Protein AF-A0A2N3D806-F1 (afdb_monomer_lite)

Foldseek 3Di:
DDDLLLLLLLLLLLLQLLLLLCVLPVDSLLSLLLLLQCLQQDCLDPPNPRGQADALVRSCVVLVHDSVSSVVSVVVCVVVVQWDQDPRHIHGDPVNCVPDSNVSSLLSLLLSLLLSLVLCVVVVHDADAADQVADADSSNSSSLSSVLNSLQCVLLCVVDVDPLLSSLLSVQASLVSCQVCVVSVVGHLPAAALVLSCVSNVHDSVSSVVSVVVCVVSQQWDQDPRHIHGGDDDPSNVRSSVSSSVSSNVSSNVSSHSRQPSVCSQVVRPPGNDDGRHSD

Sequence (280 aa):
MDGPAFDLLLLDYSVSALAAAVSAFGNLSRAICFVATARASGPFGPEPLRERPISINALAASLDRPFETIRRHVNALTAAGLVERSESGLSVPLRAITLPGAAQLSDQCHDLMIRLVDDLAASGHDLPDVRQDVAYDPRAGIGLAFDLLLAALECHAPRDSSWTRLSLLLAIEWADACNRLPELRGGPVGTFRASKVAHVLHLPYPTVTRNVDRLIQRGLVQRASDGLQPGMASTQWTEAQRSLANRGRQLIGRLAQAGCPLDSPATAYIRHRPAPLTSA

Structure (mmCIF, N/CA/C/O backbone):
data_AF-A0A2N3D806-F1
#
_entry.id   AF-A0A2N3D806-F1
#
loop_
_atom_site.group_PDB
_atom_site.id
_atom_site.type_symbol
_atom_site.label_atom_id
_atom_site.label_alt_id
_atom_site.label_comp_id
_atom_site.label_asym_id
_atom_site.label_entity_id
_atom_site.label_seq_id
_atom_site.pdbx_PDB_ins_code
_atom_site.Cartn_x
_atom_site.Cartn_y
_atom_site.Cartn_z
_atom_site.occupancy
_atom_site.B_iso_or_equiv
_atom_site.auth_seq_id
_atom_site.auth_comp_id
_atom_site.auth_asym_id
_atom_site.auth_atom_id
_atom_site.pdbx_PDB_model_num
ATOM 1 N N . MET A 1 1 ? 19.226 0.061 7.468 1.00 87.19 1 MET A N 1
ATOM 2 C CA . MET A 1 1 ? 18.121 -0.286 6.543 1.00 87.19 1 MET A CA 1
ATOM 3 C C . MET A 1 1 ? 18.068 0.724 5.397 1.00 87.19 1 MET A C 1
ATOM 5 O O . MET A 1 1 ? 17.294 1.667 5.477 1.00 87.19 1 MET A O 1
ATOM 9 N N . ASP A 1 2 ? 18.903 0.574 4.369 1.00 87.75 2 ASP A N 1
ATOM 10 C CA . ASP A 1 2 ? 18.879 1.405 3.153 1.00 87.75 2 ASP A CA 1
ATOM 11 C C . ASP A 1 2 ? 19.428 0.582 1.975 1.00 87.75 2 ASP A C 1
ATOM 13 O O . ASP A 1 2 ? 20.073 -0.446 2.182 1.00 87.75 2 ASP A O 1
ATOM 17 N N . GLY A 1 3 ? 19.206 1.052 0.747 1.00 91.25 3 GLY A N 1
ATOM 18 C CA . GLY A 1 3 ? 19.780 0.466 -0.461 1.00 91.25 3 GLY A CA 1
ATOM 19 C C . GLY A 1 3 ? 18.784 -0.335 -1.307 1.00 91.25 3 GLY A C 1
ATOM 20 O O . GLY A 1 3 ? 17.620 -0.496 -0.937 1.00 91.25 3 GLY A O 1
ATOM 21 N N . PRO A 1 4 ? 19.243 -0.862 -2.455 1.00 92.12 4 PRO A N 1
ATOM 22 C CA . PRO A 1 4 ? 18.370 -1.421 -3.488 1.00 92.12 4 PRO A CA 1
ATOM 23 C C . PRO A 1 4 ? 17.564 -2.641 -3.019 1.00 92.12 4 PRO A C 1
ATOM 25 O O . PRO A 1 4 ? 16.444 -2.848 -3.481 1.00 92.12 4 PRO A O 1
ATOM 28 N N . ALA A 1 5 ? 18.100 -3.424 -2.077 1.00 93.19 5 ALA A N 1
ATOM 29 C CA . ALA A 1 5 ? 17.382 -4.542 -1.472 1.00 93.19 5 ALA A CA 1
ATOM 30 C C . ALA A 1 5 ? 16.194 -4.070 -0.619 1.00 93.19 5 ALA A C 1
ATOM 32 O O . ALA A 1 5 ? 15.088 -4.587 -0.759 1.00 93.19 5 ALA A O 1
ATOM 33 N N . PHE A 1 6 ? 16.399 -3.048 0.218 1.00 95.62 6 PHE A N 1
ATOM 34 C CA . PHE A 1 6 ? 15.331 -2.449 1.017 1.00 95.62 6 PHE A CA 1
ATOM 35 C C . PHE A 1 6 ? 14.254 -1.818 0.127 1.00 95.62 6 PHE A C 1
ATOM 37 O O . PHE A 1 6 ? 13.065 -2.062 0.335 1.00 95.62 6 PHE A O 1
ATOM 44 N N . ASP A 1 7 ? 14.663 -1.083 -0.910 1.00 95.75 7 ASP A N 1
ATOM 45 C CA . ASP A 1 7 ? 13.739 -0.463 -1.864 1.00 95.75 7 ASP A CA 1
ATOM 46 C C . ASP A 1 7 ? 12.883 -1.510 -2.596 1.00 95.75 7 ASP A C 1
ATOM 48 O O . ASP A 1 7 ? 11.674 -1.326 -2.754 1.00 95.75 7 ASP A O 1
ATOM 52 N N . LEU A 1 8 ? 13.482 -2.637 -3.002 1.00 95.44 8 LEU A N 1
ATOM 53 C CA . LEU A 1 8 ? 12.756 -3.745 -3.624 1.00 95.44 8 LEU A CA 1
ATOM 54 C C . LEU A 1 8 ? 11.719 -4.354 -2.672 1.00 95.44 8 LEU A C 1
ATOM 56 O O . LEU A 1 8 ? 10.590 -4.608 -3.090 1.00 95.44 8 LEU A O 1
ATOM 60 N N . LEU A 1 9 ? 12.070 -4.575 -1.403 1.00 95.62 9 LEU A N 1
ATOM 61 C CA . LEU A 1 9 ? 11.141 -5.136 -0.419 1.00 95.62 9 LEU A CA 1
ATOM 62 C C . LEU A 1 9 ? 9.983 -4.172 -0.106 1.00 95.62 9 LEU A C 1
ATOM 64 O O . LEU A 1 9 ? 8.836 -4.607 0.015 1.00 95.62 9 LEU A O 1
ATOM 68 N N . LEU A 1 10 ? 10.238 -2.859 -0.066 1.00 97.50 10 LEU A N 1
ATOM 69 C CA . LEU A 1 10 ? 9.180 -1.849 0.052 1.00 97.50 10 LEU A CA 1
ATOM 70 C C . LEU A 1 10 ? 8.261 -1.818 -1.175 1.00 97.50 10 LEU A C 1
ATOM 72 O O . LEU A 1 10 ? 7.044 -1.659 -1.027 1.00 97.50 10 LEU A O 1
ATOM 76 N N . LEU A 1 11 ? 8.812 -1.981 -2.381 1.00 96.44 11 LEU A N 1
ATOM 77 C CA . LEU A 1 11 ? 8.018 -2.112 -3.604 1.00 96.44 11 LEU A CA 1
ATOM 78 C C . LEU A 1 11 ? 7.177 -3.395 -3.591 1.00 96.44 11 LEU A C 1
ATOM 80 O O . LEU A 1 11 ? 5.991 -3.332 -3.913 1.00 96.44 11 LEU A O 1
ATOM 84 N N . ASP A 1 12 ? 7.743 -4.529 -3.168 1.00 96.56 12 ASP A N 1
ATOM 85 C CA . ASP A 1 12 ? 7.018 -5.802 -3.053 1.00 96.56 12 ASP A CA 1
ATOM 86 C C . ASP A 1 12 ? 5.846 -5.687 -2.076 1.00 96.56 12 ASP A C 1
ATOM 88 O O . ASP A 1 12 ? 4.720 -6.053 -2.425 1.00 96.56 12 ASP A O 1
ATOM 92 N N . TYR A 1 13 ? 6.073 -5.086 -0.901 1.00 97.94 13 TYR A N 1
ATOM 93 C CA . TYR A 1 13 ? 5.010 -4.756 0.045 1.00 97.94 13 TYR A CA 1
ATOM 94 C C . TYR A 1 13 ? 3.932 -3.885 -0.611 1.00 97.94 13 TYR A C 1
ATOM 96 O O . TYR A 1 13 ? 2.748 -4.221 -0.578 1.00 97.94 13 TYR A O 1
ATOM 104 N N . SER A 1 14 ? 4.338 -2.777 -1.236 1.00 98.38 14 SER A N 1
ATOM 105 C CA . SER A 1 14 ? 3.416 -1.780 -1.790 1.00 98.38 14 SER A CA 1
ATOM 106 C C . SER A 1 14 ? 2.516 -2.383 -2.867 1.00 98.38 14 SER A C 1
ATOM 108 O O . SER A 1 14 ? 1.299 -2.206 -2.830 1.00 98.38 14 SER A O 1
ATOM 110 N N . VAL A 1 15 ? 3.093 -3.136 -3.807 1.00 98.19 15 VAL A N 1
ATOM 111 C CA . VAL A 1 15 ? 2.343 -3.783 -4.892 1.00 98.19 15 VAL A CA 1
ATOM 112 C C . VAL A 1 15 ? 1.421 -4.869 -4.340 1.00 98.19 15 VAL A C 1
ATOM 114 O O . VAL A 1 15 ? 0.256 -4.925 -4.733 1.00 98.19 15 VAL A O 1
ATOM 117 N N . SER A 1 16 ? 1.892 -5.671 -3.381 1.00 98.00 16 SER A N 1
ATOM 118 C CA . SER A 1 16 ? 1.088 -6.729 -2.753 1.00 98.00 16 SER A CA 1
ATOM 119 C C . SER A 1 16 ? -0.106 -6.159 -1.995 1.00 98.00 16 SER A C 1
ATOM 121 O O . SER A 1 16 ? -1.226 -6.649 -2.128 1.00 98.00 16 SER A O 1
ATOM 123 N N . ALA A 1 17 ? 0.113 -5.094 -1.225 1.00 98.38 17 ALA A N 1
ATOM 124 C CA . ALA A 1 17 ? -0.926 -4.457 -0.432 1.00 98.38 17 ALA A CA 1
ATOM 125 C C . ALA A 1 17 ? -1.955 -3.743 -1.332 1.00 98.38 17 ALA A C 1
ATOM 127 O O . ALA A 1 17 ? -3.157 -3.791 -1.067 1.00 98.38 17 ALA A O 1
ATOM 128 N N . LEU A 1 18 ? -1.519 -3.142 -2.448 1.00 98.38 18 LEU A N 1
ATOM 129 C CA . LEU A 1 18 ? -2.420 -2.574 -3.458 1.00 98.38 18 LEU A CA 1
ATOM 130 C C . LEU A 1 18 ? -3.246 -3.657 -4.172 1.00 98.38 18 LEU A C 1
ATOM 132 O O . LEU A 1 18 ? -4.441 -3.455 -4.398 1.00 98.38 18 LEU A O 1
ATOM 136 N N . ALA A 1 19 ? -2.648 -4.807 -4.491 1.00 97.50 19 ALA A N 1
ATOM 137 C CA . ALA A 1 19 ? -3.362 -5.954 -5.050 1.00 97.50 19 ALA A CA 1
ATOM 138 C C . ALA A 1 19 ? -4.404 -6.507 -4.062 1.00 97.50 19 ALA A C 1
ATOM 140 O O . ALA A 1 19 ? -5.562 -6.708 -4.436 1.00 97.50 19 ALA A O 1
ATOM 141 N N . ALA A 1 20 ? -4.035 -6.654 -2.784 1.00 97.38 20 ALA A N 1
ATOM 142 C CA . ALA A 1 20 ? -4.947 -7.042 -1.709 1.00 97.38 20 ALA A CA 1
ATOM 143 C C . ALA A 1 20 ? -6.122 -6.056 -1.580 1.00 97.38 20 ALA A C 1
ATOM 145 O O . ALA A 1 20 ? -7.281 -6.466 -1.498 1.00 97.38 20 ALA A O 1
ATOM 146 N N . ALA A 1 21 ? -5.847 -4.750 -1.650 1.00 97.81 21 ALA A N 1
ATOM 147 C CA . ALA A 1 21 ? -6.860 -3.698 -1.611 1.00 97.81 21 ALA A CA 1
ATOM 148 C C . ALA A 1 21 ? -7.858 -3.797 -2.779 1.00 97.81 21 ALA A C 1
ATOM 150 O O . ALA A 1 21 ? -9.071 -3.675 -2.576 1.00 97.81 21 ALA A O 1
ATOM 151 N N . VAL A 1 22 ? -7.375 -4.054 -4.001 1.00 96.94 22 VAL A N 1
ATOM 152 C CA . VAL A 1 22 ? -8.241 -4.276 -5.169 1.00 96.94 22 VAL A CA 1
ATOM 153 C C . VAL A 1 22 ? -9.055 -5.556 -5.009 1.00 96.94 22 VAL A C 1
ATOM 155 O O . VAL A 1 22 ? -10.266 -5.512 -5.220 1.00 96.94 22 VAL A O 1
ATOM 158 N N . SER A 1 23 ? -8.436 -6.662 -4.593 1.00 95.69 23 SER A N 1
ATOM 159 C CA . SER A 1 23 ? -9.127 -7.941 -4.401 1.00 95.69 23 SER A CA 1
ATOM 160 C C . SER A 1 23 ? -10.242 -7.845 -3.357 1.00 95.69 23 SER A C 1
ATOM 162 O O . SER A 1 23 ? -11.326 -8.380 -3.568 1.00 95.69 23 SER A O 1
ATOM 164 N N . ALA A 1 24 ? -10.000 -7.145 -2.248 1.00 95.88 24 ALA A N 1
ATOM 165 C CA . ALA A 1 24 ? -10.948 -7.046 -1.142 1.00 95.88 24 ALA A CA 1
ATOM 166 C C . ALA A 1 24 ? -12.147 -6.121 -1.432 1.00 95.88 24 ALA A C 1
ATOM 168 O O . ALA A 1 24 ? -13.251 -6.368 -0.949 1.00 95.88 24 ALA A O 1
ATOM 169 N N . PHE A 1 25 ? -11.958 -5.051 -2.214 1.00 95.38 25 PHE A N 1
ATOM 170 C CA . PHE A 1 25 ? -12.991 -4.020 -2.425 1.00 95.38 25 PHE A CA 1
ATOM 171 C C . PHE A 1 25 ? -13.514 -3.935 -3.865 1.00 95.38 25 PHE A C 1
ATOM 173 O O . PHE A 1 25 ? -14.444 -3.162 -4.138 1.00 95.38 25 PHE A O 1
ATOM 180 N N . GLY A 1 26 ? -12.883 -4.653 -4.799 1.00 92.56 26 GLY A N 1
ATOM 181 C CA . GLY A 1 26 ? -13.104 -4.583 -6.249 1.00 92.56 26 GLY A CA 1
ATOM 182 C C . GLY A 1 26 ? -12.720 -3.240 -6.884 1.00 92.56 26 GLY A C 1
ATOM 183 O O . GLY A 1 26 ? -12.839 -3.052 -8.094 1.00 92.56 26 GLY A O 1
ATOM 184 N N . ASN A 1 27 ? -12.309 -2.259 -6.078 1.00 92.19 27 ASN A N 1
ATOM 185 C CA . ASN A 1 27 ? -12.050 -0.895 -6.506 1.00 92.19 27 ASN A CA 1
ATOM 186 C C . ASN A 1 27 ? -11.013 -0.243 -5.589 1.00 92.19 27 ASN A C 1
ATOM 188 O O . ASN A 1 27 ? -11.271 -0.044 -4.401 1.00 92.19 27 ASN A O 1
ATOM 192 N N . LEU A 1 28 ? -9.876 0.152 -6.168 1.00 95.62 28 LEU A N 1
ATOM 193 C CA . LEU A 1 28 ? -8.771 0.742 -5.416 1.00 95.62 28 LEU A CA 1
ATOM 194 C C . LEU A 1 28 ? -9.195 2.008 -4.661 1.00 95.62 28 LEU A C 1
ATOM 196 O O . LEU A 1 28 ? -8.924 2.125 -3.475 1.00 95.62 28 LEU A O 1
ATOM 200 N N . SER A 1 29 ? -9.920 2.931 -5.299 1.00 96.44 29 SER A N 1
ATOM 201 C CA . SER A 1 29 ? -10.350 4.171 -4.641 1.00 96.44 29 SER A CA 1
ATOM 202 C C . SER A 1 29 ? -11.243 3.915 -3.428 1.00 96.44 29 SER A C 1
ATOM 204 O O . SER A 1 29 ? -11.112 4.601 -2.417 1.00 96.44 29 SER A O 1
ATOM 206 N N . ARG A 1 30 ? -12.123 2.907 -3.502 1.00 96.31 30 ARG A N 1
ATOM 207 C CA . ARG A 1 30 ? -12.952 2.489 -2.365 1.00 96.31 30 ARG A CA 1
ATOM 208 C C . ARG A 1 30 ? -12.092 1.930 -1.227 1.00 96.31 30 ARG A C 1
ATOM 210 O O . ARG A 1 30 ? -12.318 2.308 -0.082 1.00 96.31 30 ARG A O 1
ATOM 217 N N . ALA A 1 31 ? -11.100 1.097 -1.542 1.00 97.31 31 ALA A N 1
ATOM 218 C CA . ALA A 1 31 ? -10.175 0.559 -0.547 1.00 97.31 31 ALA A CA 1
ATOM 219 C C . ALA A 1 31 ? -9.341 1.661 0.125 1.00 97.31 31 ALA A C 1
ATOM 221 O O . ALA A 1 31 ? -9.274 1.708 1.347 1.00 97.31 31 ALA A O 1
ATOM 222 N N . ILE A 1 32 ? -8.778 2.601 -0.647 1.00 98.12 32 ILE A N 1
ATOM 223 C CA . ILE A 1 32 ? -7.998 3.724 -0.099 1.00 98.12 32 ILE A CA 1
ATOM 224 C C . ILE A 1 32 ? -8.859 4.609 0.810 1.00 98.12 32 ILE A C 1
ATOM 226 O O . ILE A 1 32 ? -8.411 4.988 1.889 1.00 98.12 32 ILE A O 1
ATOM 230 N N . CYS A 1 33 ? -10.115 4.883 0.437 1.00 97.75 33 CYS A N 1
ATOM 231 C CA . CYS A 1 33 ? -11.036 5.627 1.303 1.00 97.75 33 CYS A CA 1
ATOM 232 C C . CYS A 1 33 ? -11.329 4.880 2.612 1.00 97.75 33 CYS A C 1
ATOM 234 O O . CYS A 1 33 ? -11.386 5.510 3.666 1.00 97.75 33 CYS A O 1
ATOM 236 N N . PHE A 1 34 ? -11.500 3.556 2.566 1.00 97.56 34 PHE A N 1
ATOM 237 C CA . PHE A 1 34 ? -11.681 2.745 3.770 1.00 97.56 34 PHE A CA 1
ATOM 238 C C . PHE A 1 34 ? -10.440 2.792 4.662 1.00 97.56 34 PHE A C 1
ATOM 240 O O . PHE A 1 34 ? -10.555 3.147 5.830 1.00 97.56 34 PHE A O 1
ATOM 247 N N . VAL A 1 35 ? -9.260 2.509 4.103 1.00 97.50 35 VAL A N 1
ATOM 248 C CA . VAL A 1 35 ? -7.986 2.506 4.832 1.00 97.50 35 VAL A CA 1
ATOM 249 C C . VAL A 1 35 ? -7.729 3.862 5.488 1.00 97.50 35 VAL A C 1
ATOM 251 O O . VAL A 1 35 ? -7.457 3.923 6.683 1.00 97.50 35 VAL A O 1
ATOM 254 N N . ALA A 1 36 ? -7.879 4.957 4.743 1.00 97.06 36 ALA A N 1
ATOM 255 C CA . ALA A 1 36 ? -7.669 6.302 5.269 1.00 97.06 36 ALA A CA 1
ATOM 256 C C . ALA A 1 36 ? -8.670 6.663 6.377 1.00 97.06 36 ALA A C 1
ATOM 258 O O . ALA A 1 36 ? -8.281 7.248 7.387 1.00 97.06 36 ALA A O 1
ATOM 259 N N . THR A 1 37 ? -9.937 6.256 6.238 1.00 96.00 37 THR A N 1
ATOM 260 C CA . THR A 1 37 ? -10.943 6.453 7.293 1.00 96.00 37 THR A CA 1
ATOM 261 C C . THR A 1 37 ? -10.582 5.633 8.532 1.00 96.00 37 THR A C 1
ATOM 263 O O . THR A 1 37 ? -10.472 6.195 9.615 1.00 96.00 37 THR A O 1
ATOM 266 N N . ALA A 1 38 ? -10.290 4.338 8.374 1.00 94.19 38 ALA A N 1
ATOM 267 C CA . ALA A 1 38 ? -9.894 3.443 9.464 1.00 94.19 38 ALA A CA 1
ATOM 268 C C . ALA A 1 38 ? -8.634 3.933 10.200 1.00 94.19 38 ALA A C 1
ATOM 270 O O . ALA A 1 38 ? -8.474 3.739 11.407 1.00 94.19 38 ALA A O 1
ATOM 271 N N . ARG A 1 39 ? -7.720 4.593 9.481 1.00 93.12 39 ARG A N 1
ATOM 272 C CA . ARG A 1 39 ? -6.527 5.199 10.076 1.00 93.12 39 ARG A CA 1
ATOM 273 C C . ARG A 1 39 ? -6.803 6.496 10.813 1.00 93.12 39 ARG A C 1
ATOM 275 O O . ARG A 1 39 ? -6.242 6.694 11.889 1.00 93.12 39 ARG A O 1
ATOM 282 N N . ALA A 1 40 ? -7.675 7.339 10.280 1.00 91.62 40 ALA A N 1
ATOM 283 C CA . ALA A 1 40 ? -8.041 8.591 10.924 1.00 91.62 40 ALA A CA 1
ATOM 284 C C . ALA A 1 40 ? -8.931 8.387 12.161 1.00 91.62 40 ALA A C 1
ATOM 286 O O . ALA A 1 40 ? -8.737 9.076 13.161 1.00 91.62 40 ALA A O 1
ATOM 287 N N . SER A 1 41 ? -9.876 7.442 12.105 1.00 89.69 41 SER A N 1
ATOM 288 C CA . SER A 1 41 ? -10.923 7.296 13.122 1.00 89.69 41 SER A CA 1
ATOM 289 C C . SER A 1 41 ? -10.756 6.134 14.094 1.00 89.69 41 SER A C 1
ATOM 291 O O . SER A 1 41 ? -11.506 6.075 15.062 1.00 89.69 41 SER A O 1
ATOM 293 N N . GLY A 1 42 ? -9.811 5.220 13.855 1.00 82.19 42 GLY A N 1
ATOM 294 C CA . GLY A 1 42 ? -9.748 3.919 14.534 1.00 82.19 42 GLY A CA 1
ATOM 295 C C . GLY A 1 42 ? -10.428 2.809 13.714 1.00 82.19 42 GLY A C 1
ATOM 296 O O . GLY A 1 42 ? -11.018 3.110 12.675 1.00 82.19 42 GLY A O 1
ATOM 297 N N . PRO A 1 43 ? -10.319 1.529 14.125 1.00 85.06 43 PRO A N 1
ATOM 298 C CA . PRO A 1 43 ? -9.858 1.062 15.440 1.00 85.06 43 PRO A CA 1
ATOM 299 C C . PRO A 1 43 ? -8.356 0.728 15.525 1.00 85.06 43 PRO A C 1
ATOM 301 O O . PRO A 1 43 ? -7.892 0.251 16.554 1.00 85.06 43 PRO A O 1
ATOM 304 N N . PHE A 1 44 ? -7.572 0.972 14.471 1.00 84.94 44 PHE A N 1
ATOM 305 C CA . PHE A 1 44 ? -6.151 0.582 14.397 1.00 84.94 44 PHE A CA 1
ATOM 306 C C . PHE A 1 44 ? -5.181 1.611 15.011 1.00 84.94 44 PHE A C 1
ATOM 308 O O . PHE A 1 44 ? -4.040 1.754 14.572 1.00 84.94 44 PHE A O 1
ATOM 315 N N . GLY A 1 45 ? -5.661 2.414 15.961 1.00 70.00 45 GLY A N 1
ATOM 316 C CA . GLY A 1 45 ? -4.851 3.398 16.678 1.00 70.00 45 GLY A CA 1
ATOM 317 C C . GLY A 1 45 ? -4.220 2.813 17.947 1.00 70.00 45 GLY A C 1
ATOM 318 O O . GLY A 1 45 ? -4.686 1.788 18.435 1.00 70.00 45 GLY A O 1
ATOM 319 N N . PRO A 1 46 ? -3.208 3.486 18.529 1.00 59.75 46 PRO A N 1
ATOM 320 C CA . PRO A 1 46 ? -2.614 3.084 19.811 1.00 59.75 46 PRO A CA 1
ATOM 321 C C . PRO A 1 46 ? -3.618 3.122 20.976 1.00 59.75 46 PRO A C 1
ATOM 323 O O . PRO A 1 46 ? -3.433 2.442 21.976 1.00 59.75 46 PRO A O 1
ATOM 326 N N . GLU A 1 47 ? -4.701 3.892 20.837 1.00 64.88 47 GLU A N 1
ATOM 327 C CA . GLU A 1 47 ? -5.844 3.892 21.749 1.00 64.88 47 GLU A CA 1
ATOM 328 C C . GLU A 1 47 ? -7.091 3.396 20.993 1.00 64.88 47 GLU A C 1
ATOM 330 O O . GLU A 1 47 ? -7.871 4.214 20.498 1.00 64.88 47 GLU A O 1
ATOM 335 N N . PRO A 1 48 ? -7.305 2.072 20.872 1.00 55.34 48 PRO A N 1
ATOM 336 C CA . PRO A 1 48 ? -8.360 1.497 20.028 1.00 55.34 48 PRO A CA 1
ATOM 337 C C . PRO A 1 48 ? -9.789 1.889 20.447 1.00 55.34 48 PRO A C 1
ATOM 339 O O . PRO A 1 48 ? -10.721 1.713 19.670 1.00 55.34 48 PRO A O 1
ATOM 342 N N . LEU A 1 49 ? -9.963 2.429 21.659 1.00 56.69 49 LEU A N 1
ATOM 343 C CA . LEU A 1 49 ? -11.250 2.847 22.227 1.00 56.69 49 LEU A CA 1
ATOM 344 C C . LEU A 1 49 ? -11.597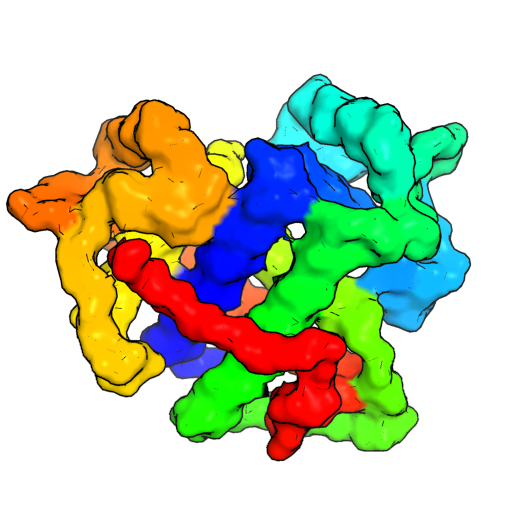 4.325 21.981 1.00 56.69 49 LEU A C 1
ATOM 346 O O . LEU A 1 49 ? -12.732 4.723 22.236 1.00 56.69 49 LEU A O 1
ATOM 350 N N . ARG A 1 50 ? -10.656 5.161 21.516 1.00 58.47 50 ARG A N 1
ATOM 351 C CA . ARG A 1 50 ? -10.955 6.563 21.184 1.00 58.47 50 ARG A CA 1
ATOM 352 C C . ARG A 1 50 ? -11.249 6.685 19.696 1.00 58.47 50 ARG A C 1
ATOM 354 O O . ARG A 1 50 ? -10.367 7.028 18.911 1.00 58.47 50 ARG A O 1
ATOM 361 N N . GLU A 1 51 ? -12.502 6.438 19.324 1.00 65.50 51 GLU A N 1
ATOM 362 C CA . GLU A 1 51 ? -12.986 6.797 17.994 1.00 65.50 51 GLU A CA 1
ATOM 363 C C . GLU A 1 51 ? -12.851 8.313 17.808 1.00 65.50 51 GLU A C 1
ATOM 365 O O . GLU A 1 51 ? -13.362 9.104 18.605 1.00 65.50 51 GLU A O 1
ATOM 370 N N . ARG A 1 52 ? -12.121 8.729 16.772 1.00 83.00 52 ARG A N 1
ATOM 371 C CA . ARG A 1 52 ? -11.973 10.142 16.396 1.00 83.00 52 ARG A CA 1
ATOM 372 C C . ARG A 1 52 ? -12.605 10.350 15.027 1.00 83.00 52 ARG A C 1
ATOM 374 O O . ARG A 1 52 ? -11.908 10.218 14.022 1.00 83.00 52 ARG A O 1
ATOM 381 N N . PRO A 1 53 ? -13.917 10.625 14.960 1.00 90.25 53 PRO A N 1
ATOM 382 C CA . PRO A 1 53 ? -14.593 10.775 13.685 1.00 90.25 53 PRO A CA 1
ATOM 383 C C . PRO A 1 53 ? -13.901 11.809 12.787 1.00 90.25 53 PRO A C 1
ATOM 385 O O . PRO A 1 53 ? -13.475 12.866 13.255 1.00 90.25 53 PRO A O 1
ATOM 388 N N . ILE A 1 54 ? -13.788 11.507 11.493 1.00 94.69 54 ILE A N 1
ATOM 389 C CA . ILE A 1 54 ? -13.191 12.397 10.488 1.00 94.69 54 ILE A CA 1
ATOM 390 C C . ILE A 1 54 ? -14.266 12.912 9.531 1.00 94.69 54 ILE A C 1
ATOM 392 O O . ILE A 1 54 ? -15.099 12.154 9.045 1.00 94.69 54 ILE A O 1
ATOM 396 N N . SER A 1 55 ? -14.272 14.206 9.216 1.00 96.25 55 SER A N 1
ATOM 397 C CA . SER A 1 55 ? -15.208 14.727 8.213 1.00 96.25 55 SER A CA 1
ATOM 398 C C . SER A 1 55 ? -14.809 14.295 6.794 1.00 96.25 55 SER A C 1
ATOM 400 O O . SER A 1 55 ? -13.628 14.134 6.489 1.00 96.25 55 SER A O 1
ATOM 402 N N . ILE A 1 56 ? -15.780 14.181 5.878 1.00 96.56 56 ILE A N 1
ATOM 403 C CA . ILE A 1 56 ? -15.499 13.900 4.453 1.00 96.56 56 ILE A CA 1
ATOM 404 C C . ILE A 1 56 ? -14.569 14.974 3.858 1.00 96.56 56 ILE A C 1
ATOM 406 O O . ILE A 1 56 ? -13.708 14.652 3.045 1.00 96.56 56 ILE A O 1
ATOM 410 N N . ASN A 1 57 ? -14.708 16.236 4.284 1.00 97.00 57 ASN A N 1
ATOM 411 C CA . ASN A 1 57 ? -13.832 17.333 3.859 1.00 97.00 57 ASN A CA 1
ATOM 412 C C . ASN A 1 57 ? -12.385 17.116 4.308 1.00 97.00 57 ASN A C 1
ATOM 414 O O . ASN A 1 57 ? -11.474 17.242 3.495 1.00 97.00 57 ASN A O 1
ATOM 418 N N . ALA A 1 58 ? -12.175 16.762 5.579 1.00 96.38 58 ALA A N 1
ATOM 419 C CA . ALA A 1 58 ? -10.843 16.481 6.107 1.00 96.38 58 ALA A CA 1
ATOM 420 C C . ALA A 1 58 ? -10.218 15.257 5.423 1.00 96.38 58 ALA A C 1
ATOM 422 O O . ALA A 1 58 ? -9.049 15.301 5.057 1.00 96.38 58 ALA A O 1
ATOM 423 N N . LEU A 1 59 ? -11.012 14.210 5.172 1.00 96.81 59 LEU A N 1
ATOM 424 C CA . LEU A 1 59 ? -10.571 13.023 4.438 1.00 96.81 59 LEU A CA 1
ATOM 425 C C . LEU A 1 59 ? -10.199 13.345 2.980 1.00 96.81 59 LEU A C 1
ATOM 427 O O . LEU A 1 59 ? -9.228 12.819 2.444 1.00 96.81 59 LEU A O 1
ATOM 431 N N . ALA A 1 60 ? -10.963 14.218 2.322 1.00 97.19 60 ALA A N 1
ATOM 432 C CA . ALA A 1 60 ? -10.665 14.661 0.964 1.00 97.19 60 ALA A CA 1
ATOM 433 C C . ALA A 1 60 ? -9.392 15.502 0.890 1.00 97.19 60 ALA A C 1
ATOM 435 O O . ALA A 1 60 ? -8.578 15.287 -0.008 1.00 97.19 60 ALA A O 1
ATOM 436 N N . ALA A 1 61 ? -9.193 16.393 1.864 1.00 96.31 61 ALA A N 1
ATOM 437 C CA . ALA A 1 61 ? -7.971 17.171 1.995 1.00 96.31 61 ALA A CA 1
ATOM 438 C C . ALA A 1 61 ? -6.752 16.276 2.268 1.00 96.31 61 ALA A C 1
ATOM 440 O O . ALA A 1 61 ? -5.732 16.438 1.608 1.00 96.31 61 ALA A O 1
ATOM 441 N N . SER A 1 62 ? -6.859 15.296 3.175 1.00 94.69 62 SER A N 1
ATOM 442 C CA . SER A 1 62 ? -5.735 14.405 3.504 1.00 94.69 62 SER A CA 1
ATOM 443 C C . SER A 1 62 ? -5.322 13.511 2.337 1.00 94.69 62 SER A C 1
ATOM 445 O O . SER A 1 62 ? -4.158 13.160 2.213 1.00 94.69 62 SER A O 1
ATOM 447 N N . LEU A 1 63 ? -6.274 13.134 1.481 1.00 95.44 63 LEU A N 1
ATOM 448 C CA . LEU A 1 63 ? -6.031 12.297 0.306 1.00 95.44 63 LEU A CA 1
ATOM 449 C C . LEU A 1 63 ? -5.666 13.099 -0.953 1.00 95.44 63 LEU A C 1
ATOM 451 O O . LEU A 1 63 ? -5.403 12.487 -1.991 1.00 95.44 63 LEU A O 1
ATOM 455 N N . ASP A 1 64 ? -5.690 14.433 -0.877 1.00 94.75 64 ASP A N 1
ATOM 456 C CA . ASP A 1 64 ? -5.553 15.348 -2.015 1.00 94.75 64 ASP A CA 1
ATOM 457 C C . ASP A 1 64 ? -6.512 14.983 -3.167 1.00 94.75 64 ASP A C 1
ATOM 459 O O . ASP A 1 64 ? -6.128 14.739 -4.318 1.00 94.75 64 ASP A O 1
ATOM 463 N N . ARG A 1 65 ? -7.806 14.834 -2.849 1.00 95.44 65 ARG A N 1
ATOM 464 C CA . ARG A 1 65 ? -8.840 14.447 -3.824 1.00 95.44 65 ARG A CA 1
ATOM 465 C C . ARG A 1 65 ? -10.049 15.373 -3.799 1.00 95.44 65 ARG A C 1
ATOM 467 O O . ARG A 1 65 ? -10.409 15.896 -2.748 1.00 95.44 65 ARG A O 1
ATOM 474 N N . PRO A 1 66 ? -10.757 15.516 -4.939 1.00 96.44 66 PRO A N 1
ATOM 475 C CA . PRO A 1 66 ? -12.006 16.261 -4.970 1.00 96.44 66 PRO A CA 1
ATOM 476 C C . PRO A 1 66 ? -13.020 15.700 -3.972 1.00 96.44 66 PRO A C 1
ATOM 478 O O . PRO A 1 66 ? -13.260 14.489 -3.932 1.00 96.44 66 PRO A O 1
ATOM 481 N N . PHE A 1 67 ? -13.666 16.598 -3.228 1.00 97.19 67 PHE A N 1
ATOM 482 C CA . PHE A 1 67 ? -14.681 16.256 -2.231 1.00 97.19 67 PHE A CA 1
ATOM 483 C C . PHE A 1 67 ? -15.749 15.307 -2.782 1.00 97.19 67 PHE A C 1
ATOM 485 O O . PHE A 1 67 ? -16.036 14.279 -2.174 1.00 97.19 67 PHE A O 1
ATOM 492 N N . GLU A 1 68 ? -16.303 15.610 -3.960 1.00 97.31 68 GLU A N 1
ATOM 493 C CA . GLU A 1 68 ? -17.365 14.803 -4.569 1.00 97.31 68 GLU A CA 1
ATOM 494 C C . GLU A 1 68 ? -16.909 13.366 -4.870 1.00 97.31 68 GLU A C 1
ATOM 496 O O . GLU A 1 68 ? -17.685 12.422 -4.714 1.00 97.31 68 GLU A O 1
ATOM 501 N N . THR A 1 69 ? -15.639 13.172 -5.232 1.00 95.69 69 THR A N 1
ATOM 502 C CA . THR A 1 69 ? -15.060 11.842 -5.457 1.00 95.69 69 THR A CA 1
ATOM 503 C C . THR A 1 69 ? -15.013 11.046 -4.156 1.00 95.69 69 THR A C 1
ATOM 505 O O . THR A 1 69 ? -15.485 9.910 -4.109 1.00 95.69 69 THR A O 1
ATOM 508 N N . ILE A 1 70 ? -14.498 11.648 -3.081 1.00 97.88 70 ILE A N 1
ATOM 509 C CA . ILE A 1 70 ? -14.412 10.991 -1.771 1.00 97.88 70 ILE A CA 1
ATOM 510 C C . ILE A 1 70 ? -15.804 10.725 -1.203 1.00 97.88 70 ILE A C 1
ATOM 512 O O . ILE A 1 70 ? -16.085 9.608 -0.775 1.00 97.88 70 ILE A O 1
ATOM 516 N N . ARG A 1 71 ? -16.717 11.697 -1.295 1.00 97.38 71 ARG A N 1
ATOM 517 C CA . ARG A 1 71 ? -18.113 11.555 -0.867 1.00 97.38 71 ARG A CA 1
ATOM 518 C C . ARG A 1 71 ? -18.792 10.353 -1.527 1.00 97.38 71 ARG A C 1
ATOM 520 O O . ARG A 1 71 ? -19.457 9.584 -0.837 1.00 97.38 71 ARG A O 1
ATOM 527 N N . ARG A 1 72 ? -18.608 10.146 -2.838 1.00 97.44 72 ARG A N 1
ATOM 528 C CA . ARG A 1 72 ? -19.161 8.981 -3.559 1.00 97.44 72 ARG A CA 1
ATOM 529 C C . ARG A 1 72 ? -18.632 7.653 -3.017 1.00 97.44 72 ARG A C 1
ATOM 531 O O . ARG A 1 72 ? -19.420 6.733 -2.807 1.00 97.44 72 ARG A O 1
ATOM 538 N N . HIS A 1 73 ? -17.325 7.546 -2.777 1.00 97.44 73 HIS A N 1
ATOM 539 C CA . HIS A 1 73 ? -16.723 6.316 -2.256 1.00 97.44 73 HIS A CA 1
ATOM 540 C C . HIS A 1 73 ? -17.118 6.042 -0.804 1.00 97.44 73 HIS A C 1
ATOM 542 O O . HIS A 1 73 ? -17.473 4.910 -0.484 1.00 97.44 73 HIS A O 1
ATOM 548 N N . VAL A 1 74 ? -17.134 7.071 0.044 1.00 96.88 74 VAL A N 1
ATOM 549 C CA . VAL A 1 74 ? -17.582 6.972 1.438 1.00 96.88 74 VAL A CA 1
ATOM 550 C C . VAL A 1 74 ? -19.046 6.551 1.520 1.00 96.88 74 VAL A C 1
ATOM 552 O O . VAL A 1 74 ? -19.355 5.625 2.257 1.00 96.88 74 VAL A O 1
ATOM 555 N N . ASN A 1 75 ? -19.945 7.134 0.720 1.00 97.19 75 ASN A N 1
ATOM 556 C CA . ASN A 1 75 ? -21.354 6.721 0.719 1.00 97.19 75 ASN A CA 1
ATOM 557 C C . ASN A 1 75 ? -21.520 5.237 0.353 1.00 97.19 75 ASN A C 1
ATOM 559 O O . ASN A 1 75 ? -22.348 4.547 0.942 1.00 97.19 75 ASN A O 1
ATOM 563 N N . ALA A 1 76 ? -20.720 4.733 -0.593 1.00 96.50 76 ALA A N 1
ATOM 564 C CA . ALA A 1 76 ? -20.724 3.312 -0.932 1.00 96.50 76 ALA A CA 1
ATOM 565 C C . ALA A 1 76 ? -20.193 2.438 0.220 1.00 96.50 76 ALA A C 1
ATOM 567 O O . ALA A 1 76 ? -20.721 1.354 0.449 1.00 96.50 76 ALA A O 1
ATOM 568 N N . LEU A 1 77 ? -19.179 2.905 0.956 1.00 96.62 77 LEU A N 1
ATOM 569 C CA . LEU A 1 77 ? -18.673 2.223 2.152 1.00 96.62 77 LEU A CA 1
ATOM 570 C C . LEU A 1 77 ? -19.707 2.212 3.285 1.00 96.62 77 LEU A C 1
ATOM 572 O O . LEU A 1 77 ? -19.864 1.192 3.951 1.00 96.62 77 LEU A O 1
ATOM 576 N N . THR A 1 78 ? -20.450 3.305 3.465 1.00 96.50 78 THR A N 1
ATOM 577 C CA . THR A 1 78 ? -21.542 3.387 4.441 1.00 96.50 78 THR A CA 1
ATOM 578 C C . THR A 1 78 ? -22.693 2.460 4.089 1.00 96.50 78 THR A C 1
ATOM 580 O O . THR A 1 78 ? -23.162 1.725 4.952 1.00 96.50 78 THR A O 1
ATOM 583 N N . ALA A 1 79 ? -23.094 2.408 2.817 1.00 95.81 79 ALA A N 1
ATOM 584 C CA . ALA A 1 79 ? -24.105 1.458 2.355 1.00 95.81 79 ALA A CA 1
ATOM 585 C C . ALA A 1 79 ? -23.683 -0.009 2.572 1.00 95.81 79 ALA A C 1
ATOM 587 O O . ALA A 1 79 ? -24.530 -0.865 2.800 1.00 95.81 79 ALA A O 1
ATOM 588 N N . ALA A 1 80 ? -22.378 -0.293 2.536 1.00 94.19 80 ALA A N 1
ATOM 589 C CA . ALA A 1 80 ? -21.814 -1.613 2.812 1.00 94.19 80 ALA A CA 1
ATOM 590 C C . ALA A 1 80 ? -21.579 -1.897 4.312 1.00 94.19 80 ALA A C 1
ATOM 592 O O . ALA A 1 80 ? -21.064 -2.960 4.649 1.00 94.19 80 ALA A O 1
ATOM 593 N N . GLY A 1 81 ? -21.906 -0.963 5.214 1.00 94.25 81 GLY A N 1
ATOM 594 C CA . GLY A 1 81 ? -21.696 -1.113 6.660 1.00 94.25 81 GLY A CA 1
ATOM 595 C C . GLY A 1 81 ? -20.230 -1.056 7.111 1.00 94.25 81 GLY A C 1
ATOM 596 O O . GLY A 1 81 ? -19.931 -1.401 8.251 1.00 94.25 81 GLY A O 1
ATOM 597 N N . LEU A 1 82 ? -19.317 -0.628 6.232 1.00 94.94 82 LEU A N 1
ATOM 598 C CA . LEU A 1 82 ? -17.874 -0.560 6.497 1.00 94.94 82 LEU A CA 1
ATOM 599 C C . LEU A 1 82 ? -17.445 0.755 7.158 1.00 94.94 82 LEU A C 1
ATOM 601 O O . LEU A 1 82 ? -16.404 0.811 7.806 1.00 94.94 82 LEU A O 1
ATOM 605 N N . VAL A 1 83 ? -18.233 1.812 6.963 1.00 95.50 83 VAL A N 1
ATOM 606 C CA . VAL A 1 83 ? -18.019 3.146 7.534 1.00 95.50 83 VAL A CA 1
ATOM 607 C C . VAL A 1 83 ? -19.342 3.643 8.095 1.00 95.50 83 VAL A C 1
ATOM 609 O O . VAL A 1 83 ? -20.346 3.674 7.386 1.00 95.50 83 VAL A O 1
ATOM 612 N N . GLU A 1 84 ? -19.349 4.081 9.342 1.00 94.88 84 GLU A N 1
ATOM 613 C CA . GLU A 1 84 ? -20.481 4.782 9.930 1.00 94.88 84 GLU A CA 1
ATOM 614 C C . GLU A 1 84 ? -20.364 6.279 9.702 1.00 94.88 84 GLU A C 1
ATOM 616 O O . GLU A 1 84 ? -19.272 6.844 9.650 1.00 94.88 84 GLU A O 1
ATOM 621 N N . ARG A 1 85 ? -21.519 6.924 9.558 1.00 94.06 85 ARG A N 1
ATOM 622 C CA . ARG A 1 85 ? -21.621 8.371 9.465 1.00 94.06 85 ARG A CA 1
ATOM 623 C C . ARG A 1 85 ? -22.512 8.870 10.590 1.00 94.06 85 ARG A C 1
ATOM 625 O O . ARG A 1 85 ? -23.676 8.486 10.666 1.00 94.06 85 ARG A O 1
ATOM 632 N N . SER A 1 86 ? -21.966 9.750 11.412 1.00 91.19 86 SER A N 1
ATOM 633 C CA . SER A 1 86 ? -22.655 10.470 12.478 1.00 91.19 86 SER A CA 1
ATOM 634 C C . SER A 1 86 ? -22.602 11.980 12.215 1.00 91.19 86 SER A C 1
ATOM 636 O O . SER A 1 86 ? -22.007 12.444 11.236 1.00 91.19 86 SER A O 1
ATOM 638 N N . GLU A 1 87 ? -23.197 12.767 13.111 1.00 88.38 87 GLU A N 1
ATOM 639 C CA . GLU A 1 87 ? -23.036 14.227 13.120 1.00 88.38 87 GLU A CA 1
ATOM 640 C C . GLU A 1 87 ? -21.577 14.652 13.354 1.00 88.38 87 GLU A C 1
ATOM 642 O O . GLU A 1 87 ? -21.138 15.675 12.833 1.00 88.38 87 GLU A O 1
ATOM 647 N N . SER A 1 88 ? -20.805 13.845 14.090 1.00 86.12 88 SER A N 1
ATOM 648 C CA . SER A 1 88 ? -19.396 14.111 14.394 1.00 86.12 88 SER A CA 1
ATOM 649 C C . SER A 1 88 ? -18.441 13.752 13.251 1.00 86.12 88 SER A C 1
ATOM 651 O O . SER A 1 88 ? -17.313 14.241 13.232 1.00 86.12 88 SER A O 1
ATOM 653 N N . GLY A 1 89 ? -18.871 12.950 12.273 1.00 93.38 89 GLY A N 1
ATOM 654 C CA . GLY A 1 89 ? -18.079 12.614 11.092 1.00 93.38 89 GLY A CA 1
ATOM 655 C C . GLY A 1 89 ? -18.211 11.153 10.677 1.00 93.38 89 GLY A C 1
ATOM 656 O O . GLY A 1 89 ? -19.250 10.524 10.855 1.00 93.38 89 GLY A O 1
ATOM 657 N N . LEU A 1 90 ? -17.154 10.635 10.065 1.00 95.00 90 LEU A N 1
ATOM 658 C CA . LEU A 1 90 ? -17.019 9.247 9.647 1.00 95.00 90 LEU A CA 1
ATOM 659 C C . LEU A 1 90 ? -16.213 8.464 10.677 1.00 95.00 90 LEU A C 1
ATOM 661 O O . LEU A 1 90 ? -15.160 8.939 11.107 1.00 95.00 90 LEU A O 1
ATOM 665 N N . SER A 1 91 ? -16.649 7.251 10.991 1.00 93.88 91 SER A N 1
ATOM 666 C CA . SER A 1 91 ? -15.890 6.290 11.792 1.00 93.88 91 SER A CA 1
ATOM 667 C C . SER A 1 91 ? -15.908 4.901 11.155 1.00 93.88 91 SER A C 1
ATOM 669 O O . SER A 1 91 ? -16.797 4.566 10.371 1.00 93.88 91 SER A O 1
ATOM 671 N N . VAL A 1 92 ? -14.909 4.075 11.469 1.00 93.25 92 VAL A N 1
ATOM 672 C CA . VAL A 1 92 ? -14.929 2.639 11.161 1.00 93.25 92 VAL A CA 1
ATOM 673 C C . VAL A 1 92 ? -15.206 1.891 12.463 1.00 93.25 92 VAL A C 1
ATOM 675 O O . VAL A 1 92 ? -14.323 1.842 13.321 1.00 93.25 92 VAL A O 1
ATOM 678 N N . PRO A 1 93 ? -16.403 1.307 12.643 1.00 89.44 93 PRO A N 1
ATOM 679 C CA . PRO A 1 93 ? -16.728 0.611 13.880 1.00 89.44 93 PRO A CA 1
ATOM 680 C C . PRO A 1 93 ? -15.955 -0.709 13.990 1.00 89.44 93 PRO A C 1
ATOM 682 O O . PRO A 1 93 ? -15.641 -1.350 12.985 1.00 89.44 93 PRO A O 1
ATOM 685 N N . LEU A 1 94 ? -15.743 -1.203 15.212 1.00 88.38 94 LEU A N 1
ATOM 686 C CA . LEU A 1 94 ? -15.065 -2.490 15.454 1.00 88.38 94 LEU A CA 1
ATOM 687 C C . LEU A 1 94 ? -15.704 -3.679 14.716 1.00 88.38 94 LEU A C 1
ATOM 689 O O . LEU A 1 94 ? -15.012 -4.605 14.312 1.00 88.38 94 LEU A O 1
ATOM 693 N N . ARG A 1 95 ? -17.021 -3.668 14.497 1.00 90.19 95 ARG A N 1
ATOM 694 C CA . ARG A 1 95 ? -17.695 -4.726 13.725 1.00 90.19 95 ARG A CA 1
ATOM 695 C C . ARG A 1 95 ? -17.418 -4.655 12.220 1.00 90.19 95 ARG A C 1
ATOM 697 O O . ARG A 1 95 ? -17.581 -5.650 11.532 1.00 90.19 95 ARG A O 1
ATOM 704 N N . ALA A 1 96 ? -17.027 -3.494 11.689 1.00 91.31 96 ALA A N 1
ATOM 705 C CA . ALA A 1 96 ? -16.718 -3.364 10.268 1.00 91.31 96 ALA A CA 1
ATOM 706 C C . ALA A 1 96 ? -15.425 -4.105 9.916 1.00 91.31 96 ALA A C 1
ATOM 708 O O . ALA A 1 96 ? -15.337 -4.693 8.843 1.00 91.31 96 ALA A O 1
ATOM 709 N N . ILE A 1 97 ? -14.448 -4.133 10.829 1.00 89.38 97 ILE A N 1
ATOM 710 C CA . ILE A 1 97 ? -13.158 -4.801 10.596 1.00 89.38 97 ILE A CA 1
ATOM 711 C C . ILE A 1 97 ? -13.249 -6.332 10.637 1.00 89.38 97 ILE A C 1
ATOM 713 O O . ILE A 1 97 ? -12.293 -6.999 10.264 1.00 89.38 97 ILE A O 1
ATOM 717 N N . THR A 1 98 ? -14.389 -6.897 11.050 1.00 91.94 98 THR A N 1
ATOM 718 C CA . THR A 1 98 ? -14.653 -8.343 10.983 1.00 91.94 98 THR A CA 1
ATOM 719 C C . THR A 1 98 ? -15.424 -8.749 9.724 1.00 91.94 98 THR A C 1
ATOM 721 O O . THR A 1 98 ? -15.593 -9.941 9.469 1.00 91.94 98 THR A O 1
ATOM 724 N N . LEU A 1 99 ? -15.881 -7.787 8.909 1.00 94.25 99 LEU A N 1
ATOM 725 C CA . LEU A 1 99 ? -16.535 -8.077 7.633 1.00 94.25 99 LEU A CA 1
ATOM 726 C C . LEU A 1 99 ? -15.516 -8.638 6.626 1.00 94.25 99 LEU A C 1
ATOM 728 O O . LEU A 1 99 ? -14.386 -8.149 6.597 1.00 94.25 99 LEU A O 1
ATOM 732 N N . PRO A 1 100 ? -15.891 -9.594 5.750 1.00 91.19 100 PRO A N 1
ATOM 733 C CA . PRO A 1 100 ? -14.936 -10.386 4.969 1.00 91.19 100 PRO A CA 1
ATOM 734 C C . PRO A 1 100 ? -13.867 -9.578 4.220 1.00 91.19 100 PRO A C 1
ATOM 736 O O . PRO A 1 100 ? -12.684 -9.848 4.386 1.00 91.19 100 PRO A O 1
ATOM 739 N N . GLY A 1 101 ? -14.257 -8.556 3.448 1.00 91.62 101 GLY A N 1
ATOM 740 C CA . GLY A 1 101 ? -13.302 -7.742 2.683 1.00 91.62 101 GLY A CA 1
ATOM 741 C C . GLY A 1 101 ? -12.390 -6.875 3.559 1.00 91.62 101 GLY A C 1
ATOM 742 O O . GLY A 1 101 ? -11.204 -6.737 3.271 1.00 91.62 101 GLY A O 1
ATOM 743 N N . ALA A 1 102 ? -12.911 -6.323 4.658 1.00 95.19 102 ALA A N 1
ATOM 744 C CA . ALA A 1 102 ? -12.109 -5.533 5.590 1.00 95.19 102 ALA A CA 1
ATOM 745 C C . ALA A 1 102 ? -11.142 -6.414 6.386 1.00 95.19 102 ALA A C 1
ATOM 747 O O . ALA A 1 102 ? -9.958 -6.099 6.440 1.00 95.19 102 ALA A O 1
ATOM 748 N N . ALA A 1 103 ? -11.629 -7.532 6.932 1.00 95.31 103 ALA A N 1
ATOM 749 C CA . ALA A 1 103 ? -10.820 -8.505 7.656 1.00 95.31 103 ALA A CA 1
ATOM 750 C C . ALA A 1 103 ? -9.713 -9.076 6.761 1.00 95.31 103 ALA A C 1
ATOM 752 O O . ALA A 1 103 ? -8.553 -9.088 7.156 1.00 95.31 103 ALA A O 1
ATOM 753 N N . GLN A 1 104 ? -10.050 -9.462 5.523 1.00 94.31 104 GLN A N 1
ATOM 754 C CA . GLN A 1 104 ? -9.072 -9.946 4.550 1.00 94.31 104 GLN A CA 1
ATOM 755 C C . GLN A 1 104 ? -7.987 -8.900 4.278 1.00 94.31 104 GLN A C 1
ATOM 757 O O . GLN A 1 104 ? -6.807 -9.228 4.344 1.00 94.31 104 GLN A O 1
ATOM 762 N N . LEU A 1 105 ? -8.364 -7.649 3.987 1.00 97.12 105 LEU A N 1
ATOM 763 C CA . LEU A 1 105 ? -7.385 -6.593 3.725 1.00 97.12 105 LEU A CA 1
ATOM 764 C C . LEU A 1 105 ? -6.508 -6.313 4.953 1.00 97.12 105 LEU A C 1
ATOM 766 O O . LEU A 1 105 ? -5.300 -6.151 4.811 1.00 97.12 105 LEU A O 1
ATOM 770 N N . SER A 1 106 ? -7.106 -6.242 6.143 1.00 97.12 106 SER A N 1
ATOM 771 C CA . SER A 1 106 ? -6.392 -6.006 7.398 1.00 97.12 106 SER A CA 1
ATOM 772 C C . SER A 1 106 ? -5.374 -7.108 7.686 1.00 97.12 106 SER A C 1
ATOM 774 O O . SER A 1 106 ? -4.192 -6.797 7.837 1.00 97.12 106 SER A O 1
ATOM 776 N N . ASP A 1 107 ? -5.807 -8.371 7.689 1.00 97.31 107 ASP A N 1
ATOM 777 C CA . ASP A 1 107 ? -4.942 -9.530 7.932 1.00 97.31 107 ASP A CA 1
ATOM 778 C C . ASP A 1 107 ? -3.817 -9.596 6.889 1.00 97.31 107 ASP A C 1
ATOM 780 O O . ASP A 1 107 ? -2.649 -9.763 7.232 1.00 97.31 107 ASP A O 1
ATOM 784 N N . GLN A 1 108 ? -4.149 -9.396 5.609 1.00 97.62 108 GLN A N 1
ATOM 785 C CA . GLN A 1 108 ? -3.180 -9.497 4.521 1.00 97.62 108 GLN A CA 1
ATOM 786 C C . GLN A 1 108 ? -2.157 -8.356 4.543 1.00 97.62 108 GLN A C 1
ATOM 788 O O . GLN A 1 108 ? -0.969 -8.612 4.377 1.00 97.62 108 GLN A O 1
ATOM 793 N N . CYS A 1 109 ? -2.569 -7.107 4.783 1.00 98.25 109 CYS A N 1
ATOM 794 C CA . CYS A 1 109 ? -1.632 -5.988 4.927 1.00 98.25 109 CYS A CA 1
ATOM 795 C C . CYS A 1 109 ? -0.707 -6.178 6.134 1.00 98.25 109 CYS A C 1
ATOM 797 O O . CYS A 1 109 ? 0.489 -5.908 6.034 1.00 98.25 109 CYS A O 1
ATOM 799 N N . HIS A 1 110 ? -1.242 -6.661 7.256 1.00 98.19 110 HIS A N 1
ATOM 800 C CA . HIS A 1 110 ? -0.433 -6.993 8.422 1.00 98.19 110 HIS A CA 1
ATOM 801 C C . HIS A 1 110 ? 0.601 -8.072 8.096 1.00 98.19 110 HIS A C 1
ATOM 803 O O . HIS A 1 110 ? 1.792 -7.859 8.302 1.00 98.19 110 HIS A O 1
ATOM 809 N N . ASP A 1 111 ? 0.175 -9.200 7.533 1.00 98.69 111 ASP A N 1
ATOM 810 C CA . ASP A 1 111 ? 1.079 -10.307 7.227 1.00 98.69 111 ASP A CA 1
ATOM 811 C C . ASP A 1 111 ? 2.108 -9.924 6.148 1.00 98.69 111 ASP A C 1
ATOM 813 O O . ASP A 1 111 ? 3.249 -10.376 6.192 1.00 98.69 111 ASP A O 1
ATOM 817 N N . LEU A 1 112 ? 1.771 -9.017 5.226 1.00 98.50 112 LEU A N 1
ATOM 818 C CA . LEU A 1 112 ? 2.741 -8.419 4.301 1.00 98.50 112 LEU A CA 1
ATOM 819 C C . LEU A 1 112 ? 3.765 -7.525 5.017 1.00 98.50 112 LEU A C 1
ATOM 821 O O . LEU A 1 112 ? 4.936 -7.543 4.646 1.00 98.50 112 LEU A O 1
ATOM 825 N N . MET A 1 113 ? 3.356 -6.763 6.036 1.00 98.25 113 MET A N 1
ATOM 826 C CA . MET A 1 113 ? 4.273 -5.960 6.856 1.00 98.25 113 MET A CA 1
ATOM 827 C C . MET A 1 113 ? 5.213 -6.860 7.669 1.00 98.25 113 MET A C 1
ATOM 829 O O . MET A 1 113 ? 6.415 -6.607 7.710 1.00 98.25 113 MET A O 1
ATOM 833 N N . ILE A 1 114 ? 4.698 -7.939 8.265 1.00 98.25 114 ILE A N 1
ATOM 834 C CA . ILE A 1 114 ? 5.536 -8.920 8.969 1.00 98.25 114 ILE A CA 1
ATOM 835 C C . ILE A 1 114 ? 6.506 -9.584 7.999 1.00 98.25 114 ILE A C 1
ATOM 837 O O . ILE A 1 114 ? 7.691 -9.679 8.300 1.00 98.25 114 ILE A O 1
ATOM 841 N N . ARG A 1 115 ? 6.047 -9.960 6.802 1.00 97.38 115 ARG A N 1
ATOM 842 C CA . ARG A 1 115 ? 6.933 -10.530 5.790 1.00 97.38 115 ARG A CA 1
ATOM 843 C C . ARG A 1 115 ? 8.011 -9.555 5.325 1.00 97.38 115 A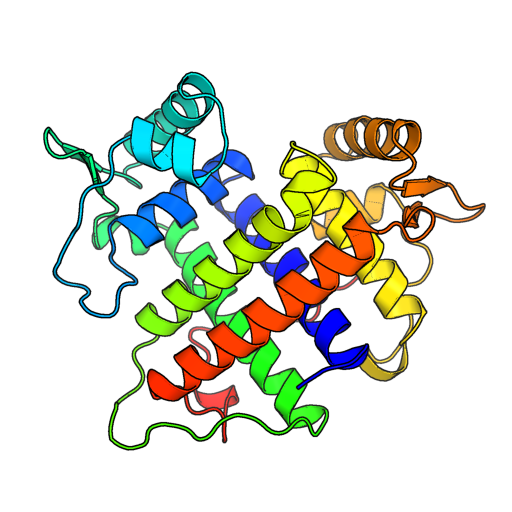RG A C 1
ATOM 845 O O . ARG A 1 115 ? 9.139 -9.987 5.139 1.00 97.38 115 ARG A O 1
ATOM 852 N N . LEU A 1 116 ? 7.701 -8.268 5.167 1.00 96.88 116 LEU A N 1
ATOM 853 C CA . LEU A 1 116 ? 8.707 -7.246 4.872 1.00 96.88 116 LEU A CA 1
ATOM 854 C C . LEU A 1 116 ? 9.827 -7.260 5.926 1.00 96.88 116 LEU A C 1
ATOM 856 O O . LEU A 1 116 ? 10.999 -7.269 5.567 1.00 96.88 116 LEU A O 1
ATOM 860 N N . VAL A 1 117 ? 9.481 -7.299 7.214 1.00 96.81 117 VAL A N 1
ATOM 861 C CA . VAL A 1 117 ? 10.463 -7.380 8.310 1.00 96.81 117 VAL A CA 1
ATOM 862 C C . VAL A 1 117 ? 11.235 -8.701 8.281 1.00 96.81 117 VAL A C 1
ATOM 864 O O . VAL A 1 117 ? 12.450 -8.705 8.442 1.00 96.81 117 VAL A O 1
ATOM 867 N N . ASP A 1 118 ? 10.541 -9.812 8.062 1.00 95.31 118 ASP A N 1
ATOM 868 C CA . ASP A 1 118 ? 11.110 -11.160 7.980 1.00 95.31 118 ASP A CA 1
ATOM 869 C C . ASP A 1 118 ? 12.132 -11.268 6.824 1.00 95.31 118 ASP A C 1
ATOM 871 O O . ASP A 1 118 ? 13.258 -11.727 7.011 1.00 95.31 118 ASP A O 1
ATOM 875 N N . ASP A 1 119 ? 11.794 -10.733 5.645 1.00 94.12 119 ASP A N 1
ATOM 876 C CA . ASP A 1 119 ? 12.688 -10.631 4.483 1.00 94.12 119 ASP A CA 1
ATOM 877 C C . ASP A 1 119 ? 13.878 -9.675 4.753 1.00 94.12 119 ASP A C 1
ATOM 879 O O . ASP A 1 119 ? 14.993 -9.904 4.270 1.00 94.12 119 ASP A O 1
ATOM 883 N N . LEU A 1 120 ? 13.691 -8.623 5.562 1.00 93.69 120 LEU A N 1
ATOM 884 C CA . LEU A 1 120 ? 14.781 -7.734 5.990 1.00 93.69 120 LEU A CA 1
ATOM 885 C C . LEU A 1 120 ? 15.756 -8.422 6.952 1.00 93.69 120 LEU A C 1
ATOM 887 O O . LEU A 1 120 ? 16.967 -8.326 6.747 1.00 93.69 120 LEU A O 1
ATOM 891 N N . ALA A 1 121 ? 15.246 -9.155 7.943 1.00 92.56 121 ALA A N 1
ATOM 892 C CA . ALA A 1 121 ? 16.067 -9.955 8.851 1.00 92.56 121 ALA A CA 1
ATOM 893 C C . ALA A 1 121 ? 16.872 -11.010 8.077 1.00 92.56 121 ALA A C 1
ATOM 895 O O . ALA A 1 121 ? 18.086 -11.119 8.241 1.00 92.56 121 ALA A O 1
ATOM 896 N N . ALA A 1 122 ? 16.210 -11.743 7.174 1.00 90.81 122 ALA A N 1
ATOM 897 C CA . ALA A 1 122 ? 16.840 -12.784 6.364 1.00 90.81 122 ALA A CA 1
ATOM 898 C C . ALA A 1 122 ? 17.912 -12.242 5.401 1.00 90.81 122 ALA A C 1
ATOM 900 O O . ALA A 1 122 ? 18.855 -12.956 5.063 1.00 90.81 122 ALA A O 1
ATOM 901 N N . SER A 1 123 ? 17.793 -10.981 4.974 1.00 88.94 123 SER A N 1
ATOM 902 C CA . SER A 1 123 ? 18.796 -10.300 4.142 1.00 88.94 123 SER A CA 1
ATOM 903 C C . SER A 1 123 ? 19.916 -9.625 4.944 1.00 88.94 123 SER A C 1
ATOM 905 O O . SER A 1 123 ? 20.764 -8.959 4.353 1.00 88.94 123 SER A O 1
ATOM 907 N N . GLY A 1 124 ? 19.951 -9.806 6.269 1.00 88.44 124 GLY A N 1
ATOM 908 C CA . GLY A 1 124 ? 21.016 -9.303 7.138 1.00 88.44 124 GLY A CA 1
ATOM 909 C C . GLY A 1 124 ? 20.935 -7.806 7.436 1.00 88.44 124 GLY A C 1
ATOM 910 O O . GLY A 1 124 ? 21.941 -7.210 7.815 1.00 88.44 124 GLY A O 1
ATOM 911 N N . HIS A 1 125 ? 19.771 -7.175 7.249 1.00 91.44 125 HIS A N 1
ATOM 912 C CA . HIS A 1 125 ? 19.584 -5.788 7.663 1.00 91.44 125 HIS A CA 1
ATOM 913 C C . HIS A 1 125 ? 19.393 -5.697 9.178 1.00 91.44 125 HIS A C 1
ATOM 915 O O . HIS A 1 125 ? 18.559 -6.403 9.742 1.00 91.44 125 HIS A O 1
ATOM 921 N N . ASP A 1 126 ? 20.082 -4.746 9.810 1.00 90.44 126 ASP A N 1
ATOM 922 C CA . ASP A 1 126 ? 19.851 -4.427 11.218 1.00 90.44 126 ASP A CA 1
ATOM 923 C C . ASP A 1 126 ? 18.422 -3.914 11.422 1.00 90.44 126 ASP A C 1
ATOM 925 O O . ASP A 1 126 ? 18.016 -2.891 10.849 1.00 90.44 126 ASP A O 1
ATOM 929 N N . LEU A 1 127 ? 17.664 -4.634 12.245 1.00 93.44 127 LEU A N 1
ATOM 930 C CA . LEU A 1 127 ? 16.328 -4.250 12.674 1.00 93.44 127 LEU A CA 1
ATOM 931 C C . LEU A 1 127 ? 16.402 -3.451 13.984 1.00 93.44 127 LEU A C 1
ATOM 933 O O . LEU A 1 127 ? 17.314 -3.658 14.783 1.00 93.44 127 LEU A O 1
ATOM 937 N N . PRO A 1 128 ? 15.470 -2.509 14.209 1.00 94.81 128 PRO A N 1
ATOM 938 C CA . PRO A 1 128 ? 15.441 -1.723 15.437 1.00 94.81 128 PRO A CA 1
ATOM 939 C C . PRO A 1 128 ? 15.123 -2.585 16.664 1.00 94.81 128 PRO A C 1
ATOM 941 O O . PRO A 1 128 ? 14.363 -3.550 16.570 1.00 94.81 128 PRO A O 1
ATOM 944 N N . ASP A 1 129 ? 15.635 -2.171 17.825 1.00 93.62 129 ASP A N 1
ATOM 945 C CA . ASP A 1 129 ? 15.385 -2.853 19.095 1.00 93.62 129 ASP A CA 1
ATOM 946 C C . ASP A 1 129 ? 13.891 -2.892 19.440 1.00 93.62 129 ASP A C 1
ATOM 948 O O . ASP A 1 129 ? 13.178 -1.879 19.395 1.00 93.62 129 ASP A O 1
ATOM 952 N N . VAL A 1 130 ? 13.425 -4.085 19.812 1.00 93.62 130 VAL A N 1
ATOM 953 C CA . VAL A 1 130 ? 12.036 -4.329 20.202 1.00 93.62 130 VAL A CA 1
ATOM 954 C C . VAL A 1 130 ? 11.808 -3.861 21.630 1.00 93.62 130 VAL A C 1
ATOM 956 O O . VAL A 1 130 ? 12.583 -4.150 22.544 1.00 93.62 130 VAL A O 1
ATOM 959 N N . ARG A 1 131 ? 10.684 -3.180 21.843 1.00 89.94 131 ARG A N 1
ATOM 960 C CA . ARG A 1 131 ? 10.241 -2.803 23.178 1.00 89.94 131 ARG A CA 1
ATOM 961 C C . ARG A 1 131 ? 9.684 -4.028 23.920 1.00 89.94 131 ARG A C 1
ATOM 963 O O . ARG A 1 131 ? 8.564 -4.449 23.657 1.00 89.94 131 ARG A O 1
ATOM 970 N N . GLN A 1 132 ? 10.461 -4.588 24.850 1.00 87.56 132 GLN A N 1
ATOM 971 C CA . GLN A 1 132 ? 10.129 -5.846 25.543 1.00 87.56 132 GLN A CA 1
ATOM 972 C C . GLN A 1 132 ? 9.023 -5.726 26.608 1.00 87.56 132 GLN A C 1
ATOM 974 O O . GLN A 1 132 ? 8.413 -6.726 26.972 1.00 87.56 132 GLN A O 1
ATOM 979 N N . ASP A 1 133 ? 8.745 -4.523 27.118 1.00 90.62 133 ASP A N 1
ATOM 980 C CA . ASP A 1 133 ? 7.724 -4.281 28.149 1.00 90.62 133 ASP A CA 1
ATOM 981 C C . ASP A 1 133 ? 6.301 -4.120 27.585 1.00 90.62 133 ASP A C 1
ATOM 983 O O . ASP A 1 133 ? 5.354 -3.910 28.343 1.00 90.62 133 ASP A O 1
ATOM 987 N N . VAL A 1 134 ? 6.131 -4.215 26.263 1.00 89.00 134 VAL A N 1
ATOM 988 C CA . VAL A 1 134 ? 4.842 -4.046 25.583 1.00 89.00 134 VAL A CA 1
ATOM 989 C C . VAL A 1 134 ? 4.481 -5.328 24.845 1.00 89.00 134 VAL A C 1
ATOM 991 O O . VAL A 1 134 ? 5.197 -5.763 23.950 1.00 89.00 134 VAL A O 1
ATOM 994 N N . ALA A 1 135 ? 3.337 -5.918 25.193 1.00 91.38 135 ALA A N 1
ATOM 995 C CA . ALA A 1 135 ? 2.783 -7.034 24.437 1.00 91.38 135 ALA A CA 1
ATOM 996 C C . ALA A 1 135 ? 2.276 -6.549 23.071 1.00 91.38 135 ALA A C 1
ATOM 998 O O . ALA A 1 135 ? 1.518 -5.578 22.995 1.00 91.38 135 ALA A O 1
ATOM 999 N N . TYR A 1 136 ? 2.671 -7.240 22.004 1.00 93.69 136 TYR A N 1
ATOM 1000 C CA . TYR A 1 136 ? 2.263 -6.894 20.648 1.00 93.69 136 TYR A CA 1
ATOM 1001 C C . TYR A 1 136 ? 0.758 -7.101 20.424 1.00 93.69 136 TYR A C 1
ATOM 1003 O O . TYR A 1 136 ? 0.252 -8.215 20.560 1.00 93.69 136 TYR A O 1
ATOM 1011 N N . ASP A 1 137 ? 0.055 -6.038 20.022 1.00 92.50 137 ASP A N 1
ATOM 1012 C CA . ASP A 1 137 ? -1.308 -6.113 19.481 1.00 92.50 137 ASP A CA 1
ATOM 1013 C C . ASP A 1 137 ? -1.254 -6.022 17.941 1.00 92.50 137 ASP A C 1
ATOM 1015 O O . ASP A 1 137 ? -0.882 -4.966 17.407 1.00 92.50 137 ASP A O 1
ATOM 1019 N N . PRO A 1 138 ? -1.681 -7.064 17.199 1.00 93.88 138 PRO A N 1
ATOM 1020 C CA . PRO A 1 138 ? -1.720 -7.043 15.737 1.00 93.88 138 PRO A CA 1
ATOM 1021 C C . PRO A 1 138 ? -2.509 -5.869 15.140 1.00 93.88 138 PRO A C 1
ATOM 1023 O O . PRO A 1 138 ? -2.227 -5.444 14.021 1.00 93.88 138 PRO A O 1
ATOM 1026 N N . ARG A 1 139 ? -3.464 -5.273 15.871 1.00 92.56 139 ARG A N 1
ATOM 1027 C CA . ARG A 1 139 ? -4.190 -4.072 15.416 1.00 92.56 139 ARG A CA 1
ATOM 1028 C C . ARG A 1 139 ? -3.271 -2.875 15.212 1.00 92.56 139 ARG A C 1
ATOM 1030 O O . ARG A 1 139 ? -3.486 -2.108 14.271 1.00 92.56 139 ARG A O 1
ATOM 1037 N N . ALA A 1 140 ? -2.245 -2.723 16.049 1.00 93.25 140 ALA A N 1
ATOM 1038 C CA . ALA A 1 140 ? -1.230 -1.692 15.861 1.00 93.25 140 ALA A CA 1
ATOM 1039 C C . ALA A 1 140 ? -0.422 -1.958 14.581 1.00 93.25 140 ALA A C 1
ATOM 1041 O O . ALA A 1 140 ? -0.205 -1.040 13.787 1.00 93.25 140 ALA A O 1
ATOM 1042 N N . GLY A 1 141 ? -0.062 -3.222 14.332 1.00 95.75 141 GLY A N 1
ATOM 1043 C CA . GLY A 1 141 ? 0.591 -3.651 13.095 1.00 95.75 141 GLY A CA 1
ATOM 1044 C C . GLY A 1 141 ? -0.249 -3.392 11.846 1.00 95.75 141 GLY A C 1
ATOM 1045 O O . GLY A 1 141 ? 0.260 -2.831 10.879 1.00 95.75 141 GLY A O 1
ATOM 1046 N N . ILE A 1 142 ? -1.551 -3.702 11.881 1.00 97.25 142 ILE A N 1
ATOM 1047 C CA . ILE A 1 142 ? -2.494 -3.396 10.791 1.00 97.25 142 ILE A CA 1
ATOM 1048 C C . ILE A 1 142 ? -2.515 -1.887 10.517 1.00 97.25 142 ILE A C 1
ATOM 1050 O O . ILE A 1 142 ? -2.448 -1.462 9.363 1.00 97.25 142 ILE A O 1
ATOM 1054 N N . GLY A 1 143 ? -2.564 -1.062 11.568 1.00 96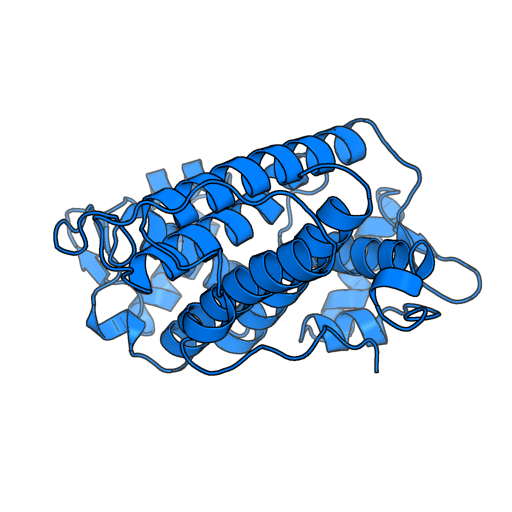.19 143 GLY A N 1
ATOM 1055 C CA . GLY A 1 143 ? -2.525 0.394 11.439 1.00 96.19 143 GLY A CA 1
ATOM 1056 C C . GLY A 1 143 ? -1.252 0.896 10.753 1.00 96.19 143 GLY A C 1
ATOM 1057 O O . GLY A 1 143 ? -1.318 1.742 9.860 1.00 96.19 143 GLY A O 1
ATOM 1058 N N . LEU A 1 144 ? -0.094 0.347 11.120 1.00 97.69 144 LEU A N 1
ATOM 1059 C CA . LEU A 1 144 ? 1.195 0.694 10.513 1.00 97.69 144 LEU A CA 1
ATOM 1060 C C . LEU A 1 144 ? 1.330 0.174 9.075 1.00 97.69 144 LEU A C 1
ATOM 1062 O O . LEU A 1 144 ? 1.883 0.868 8.223 1.00 97.69 144 LEU A O 1
ATOM 1066 N N . ALA A 1 145 ? 0.784 -1.004 8.778 1.00 98.38 145 ALA A N 1
ATOM 1067 C CA . ALA A 1 145 ? 0.698 -1.539 7.424 1.00 98.38 145 ALA A CA 1
ATOM 1068 C C . ALA A 1 145 ? -0.146 -0.623 6.520 1.00 98.38 145 ALA A C 1
ATOM 1070 O O . ALA A 1 145 ? 0.273 -0.207 5.437 1.00 98.38 145 ALA A O 1
ATOM 1071 N N . PHE A 1 146 ? -1.313 -0.210 6.999 1.00 98.19 146 PHE A N 1
ATOM 1072 C CA . PHE A 1 146 ? -2.152 0.773 6.322 1.00 98.19 146 PHE A CA 1
ATOM 1073 C C . PHE A 1 146 ? -1.440 2.121 6.126 1.00 98.19 146 PHE A C 1
ATOM 1075 O O . PHE A 1 146 ? -1.513 2.677 5.030 1.00 98.19 146 PHE A O 1
ATOM 1082 N N . ASP A 1 147 ? -0.696 2.612 7.125 1.00 98.31 147 ASP A N 1
ATOM 1083 C CA . ASP A 1 147 ? 0.132 3.821 6.983 1.00 98.31 147 ASP A CA 1
ATOM 1084 C C . ASP A 1 147 ? 1.187 3.662 5.866 1.00 98.31 147 ASP A C 1
ATOM 1086 O O . ASP A 1 147 ? 1.456 4.628 5.150 1.00 98.31 147 ASP A O 1
ATOM 1090 N N . LEU A 1 148 ? 1.779 2.471 5.692 1.00 98.69 148 LEU A N 1
ATOM 1091 C CA . LEU A 1 148 ? 2.763 2.206 4.633 1.00 98.69 148 LEU A CA 1
ATOM 1092 C C . LEU A 1 148 ? 2.106 2.112 3.247 1.00 98.69 148 LEU A C 1
ATOM 1094 O O . LEU A 1 148 ? 2.643 2.644 2.277 1.00 98.69 148 LEU A O 1
ATOM 1098 N N . LEU A 1 149 ? 0.925 1.494 3.149 1.00 98.56 149 LEU A N 1
ATOM 1099 C CA . LEU A 1 149 ? 0.153 1.436 1.903 1.00 98.56 149 LEU A CA 1
ATOM 1100 C C . LEU A 1 149 ? -0.266 2.839 1.436 1.00 98.56 149 LEU A C 1
ATOM 1102 O O . LEU A 1 149 ? -0.127 3.158 0.254 1.00 98.56 149 LEU A O 1
ATOM 1106 N N . LEU A 1 150 ? -0.745 3.691 2.348 1.00 98.50 150 LEU A N 1
ATOM 1107 C CA . LEU A 1 150 ? -1.075 5.083 2.024 1.00 98.50 150 LEU A CA 1
ATOM 1108 C C . LEU A 1 150 ? 0.178 5.864 1.618 1.00 98.50 150 LEU A C 1
ATOM 1110 O O . LEU A 1 150 ? 0.172 6.539 0.587 1.00 98.50 150 LEU A O 1
ATOM 1114 N N . ALA A 1 151 ? 1.276 5.693 2.355 1.00 98.31 151 ALA A N 1
ATOM 1115 C CA . ALA A 1 151 ? 2.537 6.353 2.050 1.00 98.31 151 ALA A CA 1
ATOM 1116 C C . ALA A 1 151 ? 3.088 6.006 0.663 1.00 98.31 151 ALA A C 1
ATOM 1118 O O . ALA A 1 151 ? 3.634 6.885 -0.004 1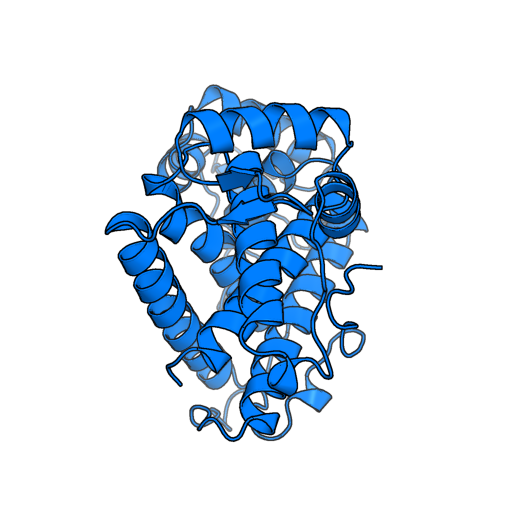.00 98.31 151 ALA A O 1
ATOM 1119 N N . ALA A 1 152 ? 2.930 4.759 0.207 1.00 98.12 152 ALA A N 1
ATOM 1120 C CA . ALA A 1 152 ? 3.333 4.361 -1.138 1.00 98.12 152 ALA A CA 1
ATOM 1121 C C . ALA A 1 152 ? 2.652 5.226 -2.210 1.00 98.12 152 ALA A C 1
ATOM 1123 O O . ALA A 1 152 ? 3.305 5.653 -3.161 1.00 98.12 152 ALA A O 1
ATOM 1124 N N . LEU A 1 153 ? 1.367 5.552 -2.037 1.00 98.06 153 LEU A N 1
ATOM 1125 C CA . LEU A 1 153 ? 0.634 6.427 -2.953 1.00 98.06 153 LEU A CA 1
ATOM 1126 C C . LEU A 1 153 ? 0.981 7.906 -2.753 1.00 98.06 153 LEU A C 1
ATOM 1128 O O . LEU A 1 153 ? 1.166 8.615 -3.739 1.00 98.06 153 LEU A O 1
ATOM 1132 N N . GLU A 1 154 ? 1.083 8.371 -1.508 1.00 97.56 154 GLU A N 1
ATOM 1133 C CA . GLU A 1 154 ? 1.394 9.769 -1.174 1.00 97.56 154 GLU A CA 1
ATOM 1134 C C . GLU A 1 154 ? 2.779 10.185 -1.680 1.00 97.56 154 GLU A C 1
ATOM 1136 O O . GLU A 1 154 ? 2.906 11.198 -2.365 1.00 97.56 154 GLU A O 1
ATOM 1141 N N . CYS A 1 155 ? 3.807 9.365 -1.436 1.00 97.69 155 CYS A N 1
ATOM 1142 C CA . CYS A 1 155 ? 5.176 9.632 -1.892 1.00 97.69 155 CYS A CA 1
ATOM 1143 C C . CYS A 1 155 ? 5.276 9.702 -3.424 1.00 97.69 155 CYS A C 1
ATOM 1145 O O . CYS A 1 155 ? 6.160 10.364 -3.959 1.00 97.69 155 CYS A O 1
ATOM 1147 N N . HIS A 1 156 ? 4.359 9.038 -4.132 1.00 97.12 156 HIS A N 1
ATOM 1148 C CA . HIS A 1 156 ? 4.330 8.976 -5.591 1.00 97.12 156 HIS A CA 1
ATOM 1149 C C . HIS A 1 156 ? 3.320 9.940 -6.231 1.00 97.12 156 HIS A C 1
ATOM 1151 O O . HIS A 1 156 ? 3.322 10.095 -7.454 1.00 97.12 156 HIS A O 1
ATOM 1157 N N . ALA A 1 157 ? 2.492 10.628 -5.440 1.00 96.19 157 ALA A N 1
ATOM 1158 C CA . ALA A 1 157 ? 1.452 11.535 -5.924 1.00 96.19 157 ALA A CA 1
ATOM 1159 C C . ALA A 1 157 ? 1.955 12.655 -6.861 1.00 96.19 157 ALA A C 1
ATOM 1161 O O . ALA A 1 157 ? 1.252 12.943 -7.835 1.00 96.19 157 ALA A O 1
ATOM 1162 N N . PRO A 1 158 ? 3.162 13.240 -6.678 1.00 95.50 158 PRO A N 1
ATOM 1163 C CA . PRO A 1 158 ? 3.696 14.231 -7.618 1.00 95.50 158 PRO A CA 1
ATOM 1164 C C . PRO A 1 158 ? 3.888 13.705 -9.051 1.00 95.50 158 PRO A C 1
ATOM 1166 O O . PRO A 1 158 ? 3.904 14.489 -9.999 1.00 95.50 158 PRO A O 1
ATOM 1169 N N . ARG A 1 159 ? 4.016 12.381 -9.224 1.00 95.06 159 ARG A N 1
ATOM 1170 C CA . ARG A 1 159 ? 4.252 11.730 -10.523 1.00 95.06 159 ARG A CA 1
ATOM 1171 C C . ARG A 1 159 ? 2.945 11.551 -11.301 1.00 95.06 159 ARG A C 1
ATOM 1173 O O . ARG A 1 159 ? 2.881 11.804 -12.510 1.00 95.06 159 ARG A O 1
ATOM 1180 N N . ASP A 1 160 ? 1.879 11.135 -10.617 1.00 95.38 160 ASP A N 1
ATOM 1181 C CA . ASP A 1 160 ? 0.542 10.991 -11.196 1.00 95.38 160 ASP A CA 1
ATOM 1182 C C . ASP A 1 160 ? -0.557 11.091 -10.124 1.00 95.38 160 ASP A C 1
ATOM 1184 O O . ASP A 1 160 ? -0.488 10.464 -9.072 1.00 95.38 160 ASP A O 1
ATOM 1188 N N . SER A 1 161 ? -1.626 11.835 -10.413 1.00 92.31 161 SER A N 1
ATOM 1189 C CA . SER A 1 161 ? -2.753 12.017 -9.490 1.00 92.31 161 SER A CA 1
ATOM 1190 C C . SER A 1 161 ? -3.748 10.849 -9.470 1.00 92.31 161 SER A C 1
ATOM 1192 O O . SER A 1 161 ? -4.673 10.832 -8.661 1.00 92.31 161 SER A O 1
ATOM 1194 N N . SER A 1 162 ? -3.618 9.855 -10.350 1.00 95.75 162 SER A N 1
ATOM 1195 C CA . SER A 1 162 ? -4.488 8.678 -10.353 1.00 95.75 162 SER A CA 1
ATOM 1196 C C . SER A 1 162 ? -3.861 7.534 -9.572 1.00 95.75 162 SER A C 1
ATOM 1198 O O . SER A 1 162 ? -2.875 6.949 -10.009 1.00 95.75 162 SER A O 1
ATOM 1200 N N . TRP A 1 163 ? -4.511 7.122 -8.479 1.00 97.19 163 TRP A N 1
ATOM 1201 C CA . TRP A 1 163 ? -4.076 5.959 -7.696 1.00 97.19 163 TRP A CA 1
ATOM 1202 C C . TRP A 1 163 ? -3.956 4.684 -8.529 1.00 97.19 163 TRP A C 1
ATOM 1204 O O . TRP A 1 163 ? -3.019 3.923 -8.336 1.00 97.19 163 TRP A O 1
ATOM 1214 N N . THR A 1 164 ? -4.850 4.468 -9.498 1.00 97.25 164 THR A N 1
ATOM 1215 C CA . THR A 1 164 ? -4.746 3.323 -10.414 1.00 97.25 164 THR A CA 1
ATOM 1216 C C . THR A 1 164 ? -3.505 3.414 -11.298 1.00 97.25 164 THR A C 1
ATOM 1218 O O . THR A 1 164 ? -2.846 2.409 -11.516 1.00 97.25 164 THR A O 1
ATOM 1221 N N . ARG A 1 165 ? -3.142 4.596 -11.816 1.00 97.88 165 ARG A N 1
ATOM 1222 C CA . ARG A 1 165 ? -1.896 4.733 -12.590 1.00 97.88 165 ARG A CA 1
ATOM 1223 C C . ARG A 1 165 ? -0.660 4.588 -11.713 1.00 97.88 165 ARG A C 1
ATOM 1225 O O . ARG A 1 165 ? 0.290 3.952 -12.149 1.00 97.88 165 ARG A O 1
ATOM 1232 N N . LEU A 1 166 ? -0.697 5.090 -10.480 1.00 98.00 166 LEU A N 1
ATOM 1233 C CA . LEU A 1 166 ? 0.379 4.869 -9.516 1.00 98.00 166 LEU A CA 1
ATOM 1234 C C . LEU A 1 166 ? 0.550 3.387 -9.175 1.00 98.00 166 LEU A C 1
ATOM 1236 O O . LEU A 1 166 ? 1.674 2.905 -9.189 1.00 98.00 166 LEU A O 1
ATOM 1240 N N . SER A 1 167 ? -0.532 2.634 -8.952 1.00 98.19 167 SER A N 1
ATOM 1241 C CA . SER A 1 167 ? -0.418 1.198 -8.666 1.00 98.19 167 SER A CA 1
ATOM 1242 C C . SER A 1 167 ? 0.184 0.421 -9.839 1.00 98.19 167 SER A C 1
ATOM 1244 O O . SER A 1 167 ? 1.002 -0.469 -9.631 1.00 98.19 167 SER A O 1
ATOM 1246 N N . LEU A 1 168 ? -0.175 0.783 -11.078 1.00 98.12 168 LEU A N 1
ATOM 1247 C CA . LEU A 1 168 ? 0.426 0.215 -12.291 1.00 98.12 168 LEU A CA 1
ATOM 1248 C C . LEU A 1 168 ? 1.915 0.557 -12.406 1.00 98.12 168 LEU A C 1
ATOM 1250 O O . LEU A 1 168 ? 2.716 -0.314 -12.731 1.00 98.12 168 LEU A O 1
ATOM 1254 N N . LEU A 1 169 ? 2.277 1.811 -12.135 1.00 98.00 169 LEU A N 1
ATOM 1255 C CA . LEU A 1 169 ? 3.656 2.287 -12.172 1.00 98.00 169 LEU A CA 1
ATOM 1256 C C . LEU A 1 169 ? 4.528 1.548 -11.151 1.00 98.00 169 LEU A C 1
ATOM 1258 O O . LEU A 1 169 ? 5.564 1.012 -11.528 1.00 98.00 169 LEU A O 1
ATOM 1262 N N . LEU A 1 170 ? 4.062 1.429 -9.905 1.00 98.06 170 LEU A N 1
ATOM 1263 C CA . LEU A 1 170 ? 4.751 0.686 -8.847 1.00 98.06 170 LEU A CA 1
ATOM 1264 C C . LEU A 1 170 ? 4.918 -0.798 -9.198 1.00 98.06 170 LEU A C 1
ATOM 1266 O O . LEU A 1 170 ? 5.976 -1.361 -8.950 1.00 98.06 170 LEU A O 1
ATOM 1270 N N . ALA A 1 171 ? 3.915 -1.431 -9.818 1.00 97.69 171 ALA A N 1
ATOM 1271 C CA . ALA A 1 171 ? 4.026 -2.822 -10.263 1.00 97.69 171 ALA A CA 1
ATOM 1272 C C . ALA A 1 171 ? 5.070 -3.005 -11.379 1.00 97.69 171 ALA A C 1
ATOM 1274 O O . ALA A 1 171 ? 5.788 -4.001 -11.396 1.00 97.69 171 ALA A O 1
ATOM 1275 N N . ILE A 1 172 ? 5.171 -2.051 -12.308 1.00 96.81 172 ILE A N 1
ATOM 1276 C CA . ILE A 1 172 ? 6.182 -2.079 -13.376 1.00 96.81 172 ILE A CA 1
ATOM 1277 C C . ILE A 1 172 ? 7.585 -1.836 -12.798 1.00 96.81 172 ILE A C 1
ATOM 1279 O O . ILE A 1 172 ? 8.525 -2.525 -13.182 1.00 96.81 172 ILE A O 1
ATOM 1283 N N . GLU A 1 173 ? 7.725 -0.909 -11.850 1.00 95.94 173 GLU A N 1
ATOM 1284 C CA . GLU A 1 173 ? 8.989 -0.641 -11.147 1.00 95.94 173 GLU A CA 1
ATOM 1285 C C . GLU A 1 173 ? 9.438 -1.810 -10.274 1.00 95.94 173 GLU A C 1
ATOM 1287 O O . GLU A 1 173 ? 10.619 -2.142 -10.260 1.00 95.94 173 GLU A O 1
ATOM 1292 N N . TRP A 1 174 ? 8.502 -2.471 -9.594 1.00 96.12 174 TRP A N 1
ATOM 1293 C CA . TRP A 1 174 ? 8.765 -3.706 -8.865 1.00 96.12 174 TRP A CA 1
ATOM 1294 C C . TRP A 1 174 ? 9.304 -4.796 -9.797 1.00 96.12 174 TRP A C 1
ATOM 1296 O O . TRP A 1 174 ? 10.336 -5.393 -9.506 1.00 96.12 174 TRP A O 1
ATOM 1306 N N . ALA A 1 175 ? 8.661 -5.017 -10.948 1.00 94.62 175 ALA A N 1
ATOM 1307 C CA . ALA A 1 175 ? 9.106 -6.034 -11.896 1.00 94.62 175 ALA A CA 1
ATOM 1308 C C . ALA A 1 175 ? 10.492 -5.720 -12.485 1.00 94.62 175 ALA A C 1
ATOM 1310 O O . ALA A 1 175 ? 11.328 -6.615 -12.615 1.00 94.62 175 ALA A O 1
ATOM 1311 N N . ASP A 1 176 ? 10.755 -4.451 -12.805 1.00 93.88 176 ASP A N 1
ATOM 1312 C CA . ASP A 1 176 ? 12.082 -3.991 -13.222 1.00 93.88 176 ASP A CA 1
ATOM 1313 C C . ASP A 1 176 ? 13.136 -4.224 -12.131 1.00 93.88 176 ASP A C 1
ATOM 1315 O O . ASP A 1 176 ? 14.194 -4.791 -12.403 1.00 93.88 176 ASP A O 1
ATOM 1319 N N . ALA A 1 177 ? 12.831 -3.866 -10.881 1.00 93.31 177 ALA A N 1
ATOM 1320 C CA . ALA A 1 177 ? 13.726 -4.079 -9.751 1.00 93.31 177 ALA A CA 1
ATOM 1321 C C . ALA A 1 177 ? 14.013 -5.573 -9.517 1.00 93.31 177 ALA A C 1
ATOM 1323 O O . ALA A 1 177 ? 15.169 -5.937 -9.315 1.00 93.31 177 ALA A O 1
ATOM 1324 N N . CYS A 1 178 ? 13.010 -6.452 -9.634 1.00 92.50 178 CYS A N 1
ATOM 1325 C CA . CYS A 1 178 ? 13.216 -7.903 -9.587 1.00 92.50 178 CYS A CA 1
ATOM 1326 C C . CYS A 1 178 ? 14.137 -8.409 -10.707 1.00 92.50 178 CYS A C 1
ATOM 1328 O O . CYS A 1 178 ? 14.909 -9.336 -10.494 1.00 92.50 178 CYS A O 1
ATOM 1330 N N . ASN A 1 179 ? 14.063 -7.821 -11.904 1.00 91.94 179 ASN A N 1
ATOM 1331 C CA . ASN A 1 179 ? 14.943 -8.193 -13.012 1.00 91.94 179 ASN A CA 1
ATOM 1332 C C . ASN A 1 179 ? 16.376 -7.666 -12.832 1.00 91.94 179 ASN A C 1
ATOM 1334 O O . ASN A 1 179 ? 17.310 -8.293 -13.327 1.00 91.94 179 ASN A O 1
ATOM 1338 N N . ARG A 1 180 ? 16.560 -6.542 -12.126 1.00 91.69 180 ARG A N 1
ATOM 1339 C CA . ARG A 1 180 ? 17.885 -5.991 -11.792 1.00 91.69 180 ARG A CA 1
ATOM 1340 C C . ARG A 1 180 ? 18.555 -6.681 -10.603 1.00 91.69 180 ARG A C 1
ATOM 1342 O O . ARG A 1 180 ? 19.778 -6.654 -10.534 1.00 91.69 180 ARG A O 1
ATOM 1349 N N . LEU A 1 181 ? 17.770 -7.268 -9.698 1.00 90.44 181 LEU A N 1
ATOM 1350 C CA . LEU A 1 181 ? 18.227 -7.910 -8.457 1.00 90.44 181 LEU A CA 1
ATOM 1351 C C . LEU A 1 181 ? 17.660 -9.341 -8.325 1.00 90.44 181 LEU A C 1
ATOM 1353 O O . LEU A 1 181 ? 16.925 -9.637 -7.373 1.00 90.44 181 LEU A O 1
ATOM 1357 N N . PRO A 1 182 ? 17.913 -10.238 -9.297 1.00 87.56 182 PRO A N 1
ATOM 1358 C CA . PRO A 1 182 ? 17.299 -11.567 -9.331 1.00 87.56 182 PRO A CA 1
ATOM 1359 C C . PRO A 1 182 ? 17.672 -12.442 -8.123 1.00 87.56 182 PRO A C 1
ATOM 1361 O O . PRO A 1 182 ? 16.872 -13.277 -7.696 1.00 87.56 182 PRO A O 1
ATOM 1364 N N . GLU A 1 183 ? 18.854 -12.245 -7.542 1.00 84.38 183 GLU A N 1
ATOM 1365 C CA . GLU A 1 183 ? 19.348 -12.963 -6.364 1.00 84.38 183 GLU A CA 1
ATOM 1366 C C . GLU A 1 183 ? 18.455 -12.781 -5.131 1.00 84.38 183 GLU A C 1
ATOM 1368 O O . GLU A 1 183 ? 18.314 -13.708 -4.337 1.00 84.38 183 GLU A O 1
ATOM 1373 N N . LEU A 1 184 ? 17.775 -11.636 -5.011 1.00 80.06 184 LEU A N 1
ATOM 1374 C CA . LEU A 1 184 ? 16.883 -11.339 -3.886 1.00 80.06 184 LEU A CA 1
ATOM 1375 C C . LEU A 1 184 ? 15.510 -12.022 -4.001 1.00 80.06 184 LEU A C 1
ATOM 1377 O O . LEU A 1 184 ? 14.718 -11.983 -3.061 1.00 80.06 184 LEU A O 1
ATOM 1381 N N . ARG A 1 185 ? 15.194 -12.626 -5.154 1.00 77.88 185 ARG A N 1
ATOM 1382 C CA . ARG A 1 185 ? 13.888 -13.252 -5.445 1.00 77.88 185 ARG A CA 1
ATOM 1383 C C . ARG A 1 185 ? 13.983 -14.702 -5.908 1.00 77.88 185 ARG A C 1
ATOM 1385 O O . ARG A 1 185 ? 12.954 -15.306 -6.198 1.00 77.88 185 ARG A O 1
ATOM 1392 N N . GLY A 1 186 ? 15.191 -15.260 -5.984 1.00 75.50 186 GLY A N 1
ATOM 1393 C CA . GLY A 1 186 ? 15.413 -16.594 -6.544 1.00 75.50 186 GLY A CA 1
ATOM 1394 C C . GLY A 1 186 ? 15.260 -16.653 -8.070 1.00 75.50 186 GLY A C 1
ATOM 1395 O O . GLY A 1 186 ? 15.033 -17.731 -8.614 1.00 75.50 186 GLY A O 1
ATOM 1396 N N . GLY A 1 187 ? 15.375 -15.513 -8.763 1.00 82.75 187 GLY A N 1
ATOM 1397 C CA . GLY A 1 187 ? 15.346 -15.415 -10.224 1.00 82.75 187 GLY A CA 1
ATOM 1398 C C . GLY A 1 187 ? 14.635 -14.162 -10.759 1.00 82.75 187 GLY A C 1
ATOM 1399 O O . GLY A 1 187 ? 13.892 -13.501 -10.031 1.00 82.75 187 GLY A O 1
ATOM 1400 N N . PRO A 1 188 ? 14.842 -13.823 -12.047 1.00 83.69 188 PRO A N 1
ATOM 1401 C CA . PRO A 1 188 ? 14.156 -12.706 -12.688 1.00 83.69 188 PRO A CA 1
ATOM 1402 C C . PRO A 1 188 ? 12.670 -13.024 -12.914 1.00 83.69 188 PRO A C 1
ATOM 1404 O O . PRO A 1 188 ? 12.297 -14.151 -13.242 1.00 83.69 188 PRO A O 1
ATOM 1407 N N . VAL A 1 189 ? 11.813 -12.002 -12.841 1.00 86.50 189 VAL A N 1
ATOM 1408 C CA . VAL A 1 189 ? 10.384 -12.124 -13.204 1.00 86.50 189 VAL A CA 1
ATOM 1409 C C . VAL A 1 189 ? 10.161 -12.153 -14.722 1.00 86.50 189 VAL A C 1
ATOM 1411 O O . VAL A 1 189 ? 9.052 -12.448 -15.192 1.00 86.50 189 VAL A O 1
ATOM 1414 N N . GLY A 1 190 ? 11.219 -11.848 -15.478 1.00 86.00 190 GLY A N 1
ATOM 1415 C CA . GLY A 1 190 ? 11.261 -11.815 -16.928 1.00 86.00 190 GLY A CA 1
ATOM 1416 C C . GLY A 1 190 ? 10.451 -10.661 -17.502 1.00 86.00 190 GLY A C 1
ATOM 1417 O O . GLY A 1 190 ? 10.153 -9.662 -16.844 1.00 86.00 190 GLY A O 1
ATOM 1418 N N . THR A 1 191 ? 10.068 -10.817 -18.762 1.00 88.38 191 THR A N 1
ATOM 1419 C CA . THR A 1 191 ? 9.278 -9.836 -19.492 1.00 88.38 191 THR A CA 1
ATOM 1420 C C . THR A 1 191 ? 7.939 -9.548 -18.801 1.00 88.38 191 THR A C 1
ATOM 1422 O O . THR A 1 191 ? 7.126 -10.460 -18.582 1.00 88.38 191 THR A O 1
ATOM 1425 N N . PHE A 1 192 ? 7.674 -8.269 -18.514 1.00 92.25 192 PHE A N 1
ATOM 1426 C CA . PHE A 1 192 ? 6.482 -7.822 -17.794 1.00 92.25 192 PHE A CA 1
ATOM 1427 C C . PHE A 1 192 ? 5.503 -7.096 -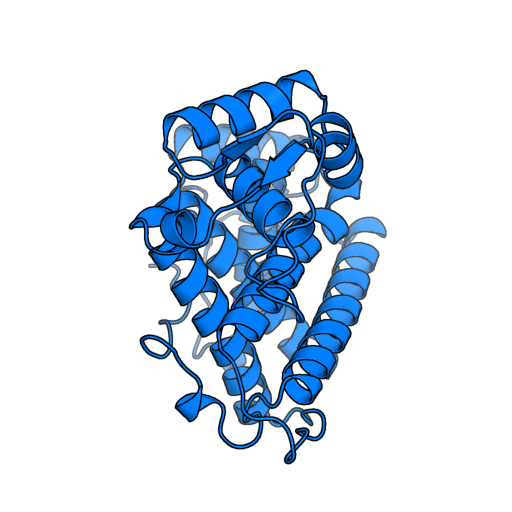18.724 1.00 92.25 192 PHE A C 1
ATOM 1429 O O . PHE A 1 192 ? 5.700 -5.950 -19.116 1.00 92.25 192 PHE A O 1
ATOM 1436 N N . ARG A 1 193 ? 4.444 -7.796 -19.146 1.00 94.12 193 ARG A N 1
ATOM 1437 C CA . ARG A 1 193 ? 3.437 -7.283 -20.095 1.00 94.12 193 ARG A CA 1
ATOM 1438 C C . ARG A 1 193 ? 2.222 -6.726 -19.362 1.00 94.12 193 ARG A C 1
ATOM 1440 O O . ARG A 1 193 ? 1.954 -7.103 -18.226 1.00 94.12 193 ARG A O 1
ATOM 1447 N N . ALA A 1 194 ? 1.410 -5.924 -20.052 1.00 94.12 194 ALA A N 1
ATOM 1448 C CA . ALA A 1 194 ? 0.146 -5.410 -19.512 1.00 94.12 194 ALA A CA 1
ATOM 1449 C C . ALA A 1 194 ? -0.786 -6.516 -18.967 1.00 94.12 194 ALA A C 1
ATOM 1451 O O . ALA A 1 194 ? -1.519 -6.281 -18.013 1.00 94.12 194 ALA A O 1
ATOM 1452 N N . SER A 1 195 ? -0.746 -7.730 -19.532 1.00 94.06 195 SER A N 1
ATOM 1453 C CA . SER A 1 195 ? -1.508 -8.880 -19.024 1.00 94.06 195 SER A CA 1
ATOM 1454 C C . SER A 1 195 ? -1.008 -9.362 -17.661 1.00 94.06 195 SER A C 1
ATOM 1456 O O . SER A 1 195 ? -1.823 -9.615 -16.780 1.00 94.06 195 SER A O 1
ATOM 1458 N N . LYS A 1 196 ? 0.313 -9.416 -17.455 1.00 94.75 196 LYS A N 1
ATOM 1459 C CA . LYS A 1 196 ? 0.914 -9.745 -16.155 1.00 94.75 196 LYS A CA 1
ATOM 1460 C C . LYS A 1 196 ? 0.621 -8.668 -15.113 1.00 94.75 196 LYS A C 1
ATOM 1462 O O . LYS A 1 196 ? 0.250 -8.994 -13.996 1.00 94.75 196 LYS A O 1
ATOM 1467 N N . VAL A 1 197 ? 0.689 -7.390 -15.494 1.00 94.81 197 VAL A N 1
ATOM 1468 C CA . VAL A 1 197 ? 0.297 -6.277 -14.609 1.00 94.81 197 VAL A CA 1
ATOM 1469 C C . VAL A 1 197 ? -1.172 -6.404 -14.180 1.00 94.81 197 VAL A C 1
ATOM 1471 O O . VAL A 1 197 ? -1.495 -6.222 -13.008 1.00 94.81 197 VAL A O 1
ATOM 1474 N N . ALA A 1 198 ? -2.065 -6.734 -15.121 1.00 95.62 198 ALA A N 1
ATOM 1475 C CA . ALA A 1 198 ? -3.482 -6.967 -14.842 1.00 95.62 198 ALA A CA 1
ATOM 1476 C C . ALA A 1 198 ? -3.699 -8.133 -13.871 1.00 95.62 198 ALA A C 1
ATOM 1478 O O . ALA A 1 198 ? -4.493 -8.000 -12.942 1.00 95.62 198 ALA A O 1
ATOM 1479 N N . HIS A 1 199 ? -2.962 -9.231 -14.062 1.00 94.94 199 HIS A N 1
ATOM 1480 C CA . HIS A 1 199 ? -2.992 -10.385 -13.171 1.00 94.94 199 HIS A CA 1
ATOM 1481 C C . HIS A 1 199 ? -2.530 -10.018 -11.754 1.00 94.94 199 HIS A C 1
ATOM 1483 O O . HIS A 1 199 ? -3.295 -10.187 -10.809 1.00 94.94 199 HIS A O 1
ATOM 1489 N N . VAL A 1 200 ? -1.336 -9.426 -11.629 1.00 95.00 200 VAL A N 1
ATOM 1490 C CA . VAL A 1 200 ? -0.713 -9.056 -10.347 1.00 95.00 200 VAL A CA 1
ATOM 1491 C C . VAL A 1 200 ? -1.584 -8.108 -9.524 1.00 95.00 200 VAL A C 1
ATOM 1493 O O . VAL A 1 200 ? -1.700 -8.275 -8.318 1.00 95.00 200 VAL A O 1
ATOM 1496 N N . LEU A 1 201 ? -2.205 -7.109 -10.155 1.00 95.94 201 LEU A N 1
ATOM 1497 C CA . LEU A 1 201 ? -3.018 -6.114 -9.444 1.00 95.94 201 LEU A CA 1
ATOM 1498 C C . LEU A 1 201 ? -4.507 -6.469 -9.374 1.00 95.94 201 LEU A C 1
ATOM 1500 O O . LEU A 1 201 ? -5.290 -5.669 -8.862 1.00 95.94 201 LEU A O 1
ATOM 1504 N N . HIS A 1 202 ? -4.915 -7.613 -9.929 1.00 95.25 202 HIS A N 1
ATOM 1505 C CA . HIS A 1 202 ? -6.319 -8.015 -10.061 1.00 95.25 202 HIS A CA 1
ATOM 1506 C C . HIS A 1 202 ? -7.197 -6.950 -10.744 1.00 95.25 202 HIS A C 1
ATOM 1508 O O . HIS A 1 202 ? -8.358 -6.735 -10.390 1.00 95.25 202 HIS A O 1
ATOM 1514 N N . LEU A 1 203 ? -6.639 -6.258 -11.742 1.00 95.69 203 LEU A N 1
ATOM 1515 C CA . LEU A 1 203 ? -7.336 -5.223 -12.504 1.00 95.69 203 LEU A CA 1
ATOM 1516 C C . LEU A 1 203 ? -7.806 -5.764 -13.860 1.00 95.69 203 LEU A C 1
ATOM 1518 O O . LEU A 1 203 ? -7.080 -6.516 -14.508 1.00 95.69 203 LEU A O 1
ATOM 1522 N N . PRO A 1 204 ? -8.970 -5.323 -14.376 1.00 95.81 204 PRO A N 1
ATOM 1523 C CA . PRO A 1 204 ? -9.390 -5.683 -15.725 1.00 95.81 204 PRO A CA 1
ATOM 1524 C C . PRO A 1 204 ? -8.367 -5.238 -16.778 1.00 95.81 204 PRO A C 1
ATOM 1526 O O . PRO A 1 204 ? -7.932 -4.082 -16.785 1.00 95.81 204 PRO A O 1
ATOM 1529 N N . TYR A 1 205 ? -8.040 -6.116 -17.727 1.00 96.44 205 TYR A N 1
ATOM 1530 C CA . TYR A 1 205 ? -7.068 -5.825 -18.788 1.00 96.44 205 TYR A CA 1
ATOM 1531 C C . TYR A 1 205 ? -7.363 -4.533 -19.590 1.00 96.44 205 TYR A C 1
ATOM 1533 O O . TYR A 1 205 ? -6.432 -3.749 -19.809 1.00 96.44 205 TYR A O 1
ATOM 1541 N N . PRO A 1 206 ? -8.623 -4.204 -19.962 1.00 96.94 206 PRO A N 1
ATOM 1542 C CA . PRO A 1 206 ? -8.937 -2.924 -20.611 1.00 96.94 206 PRO A CA 1
ATOM 1543 C C . PRO A 1 206 ? -8.636 -1.694 -19.737 1.00 96.94 206 PRO A C 1
ATOM 1545 O O . PRO A 1 206 ? -8.282 -0.629 -20.243 1.00 96.94 206 PRO A O 1
ATOM 1548 N N . THR A 1 207 ? -8.762 -1.828 -18.414 1.00 95.81 207 THR A N 1
ATOM 1549 C CA . THR A 1 207 ? -8.402 -0.770 -17.461 1.00 95.81 207 THR A CA 1
ATOM 1550 C C . THR A 1 207 ? -6.893 -0.581 -17.424 1.00 95.81 207 THR A C 1
ATOM 1552 O O . THR A 1 207 ? -6.429 0.559 -17.436 1.00 95.81 207 THR A O 1
ATOM 1555 N N . VAL A 1 208 ? -6.130 -1.677 -17.409 1.00 97.25 208 VAL A N 1
ATOM 1556 C CA . VAL A 1 208 ? -4.664 -1.633 -17.422 1.00 97.25 208 VAL A CA 1
ATOM 1557 C C . VAL A 1 208 ? -4.151 -0.984 -18.697 1.00 97.25 208 VAL A C 1
ATOM 1559 O O . VAL A 1 208 ? -3.442 0.011 -18.614 1.00 97.25 208 VAL A O 1
ATOM 1562 N N . THR A 1 209 ? -4.553 -1.483 -19.865 1.00 96.69 209 THR A N 1
ATOM 1563 C CA . THR A 1 209 ? -4.082 -0.975 -21.167 1.00 96.69 209 THR A CA 1
ATOM 1564 C C . THR A 1 209 ? -4.319 0.526 -21.323 1.00 96.69 209 THR A C 1
ATOM 1566 O O . THR A 1 209 ? -3.365 1.274 -21.516 1.00 96.69 209 THR A O 1
ATOM 1569 N N . ARG A 1 210 ? -5.553 0.996 -21.092 1.00 96.50 210 ARG A N 1
ATOM 1570 C CA . ARG A 1 210 ? -5.897 2.427 -21.157 1.00 96.50 210 ARG A CA 1
ATOM 1571 C C . ARG A 1 210 ? -5.033 3.292 -20.236 1.00 96.50 210 ARG A C 1
ATOM 1573 O O . ARG A 1 210 ? -4.686 4.418 -20.587 1.00 96.50 210 ARG A O 1
ATOM 1580 N N . ASN A 1 211 ? -4.748 2.817 -19.027 1.00 97.62 211 ASN A N 1
ATOM 1581 C CA . ASN A 1 211 ? -3.970 3.579 -18.054 1.00 97.62 211 ASN A CA 1
ATOM 1582 C C . ASN A 1 211 ? -2.462 3.510 -18.328 1.00 97.62 211 ASN A C 1
ATOM 1584 O O . ASN A 1 211 ? -1.782 4.515 -18.135 1.00 97.62 211 ASN A O 1
ATOM 1588 N N . VAL A 1 212 ? -1.957 2.381 -18.829 1.00 97.19 212 VAL A N 1
ATOM 1589 C CA . VAL A 1 212 ? -0.572 2.229 -19.293 1.00 97.19 212 VAL A CA 1
ATOM 1590 C C . VAL A 1 212 ? -0.301 3.145 -20.482 1.00 97.19 212 VAL A C 1
ATOM 1592 O O . VAL A 1 212 ? 0.714 3.830 -20.481 1.00 97.19 212 VAL A O 1
ATOM 1595 N N . ASP A 1 213 ? -1.218 3.255 -21.444 1.00 96.31 213 ASP A N 1
ATOM 1596 C CA . ASP A 1 213 ? -1.041 4.172 -22.576 1.00 96.31 213 ASP A CA 1
ATOM 1597 C C . ASP A 1 213 ? -0.920 5.631 -22.110 1.00 96.31 213 ASP A C 1
ATOM 1599 O O . ASP A 1 213 ? -0.090 6.382 -22.620 1.00 96.31 213 ASP A O 1
ATOM 1603 N N . ARG A 1 214 ? -1.667 6.025 -21.068 1.00 97.25 214 ARG A N 1
ATOM 1604 C CA . ARG A 1 214 ? -1.504 7.347 -20.436 1.00 97.25 214 ARG A CA 1
ATOM 1605 C C . ARG A 1 214 ? -0.165 7.502 -19.717 1.00 97.25 214 ARG A C 1
ATOM 1607 O O . ARG A 1 214 ? 0.413 8.583 -19.766 1.00 97.25 214 ARG A O 1
ATOM 1614 N N . LEU A 1 215 ? 0.328 6.459 -19.047 1.00 97.56 215 LEU A N 1
ATOM 1615 C CA . LEU A 1 215 ? 1.655 6.477 -18.421 1.00 97.56 215 LEU A CA 1
ATOM 1616 C C . LEU A 1 215 ? 2.768 6.611 -19.470 1.00 97.56 215 LEU A C 1
ATOM 1618 O O . LEU A 1 215 ? 3.717 7.360 -19.246 1.00 97.56 215 LEU A O 1
ATOM 1622 N N . ILE A 1 216 ? 2.613 5.958 -20.626 1.00 96.56 216 ILE A N 1
ATOM 1623 C CA . ILE A 1 216 ? 3.534 6.067 -21.765 1.00 96.56 216 ILE A CA 1
ATOM 1624 C C . ILE A 1 216 ? 3.522 7.478 -22.347 1.00 96.56 216 ILE A C 1
ATOM 1626 O O . ILE A 1 216 ? 4.577 8.076 -22.521 1.00 96.56 216 ILE A O 1
ATOM 1630 N N . GLN A 1 217 ? 2.340 8.056 -22.576 1.00 95.94 217 GLN A N 1
ATOM 1631 C CA . GLN A 1 217 ? 2.210 9.441 -23.051 1.00 95.94 217 GLN A CA 1
ATOM 1632 C C . GLN A 1 217 ? 2.863 10.460 -22.104 1.00 95.94 217 GLN A C 1
ATOM 1634 O O . GLN A 1 217 ? 3.323 11.506 -22.548 1.00 95.94 217 GLN A O 1
ATOM 1639 N N . ARG A 1 218 ? 2.910 10.157 -20.802 1.00 94.44 218 ARG A N 1
ATOM 1640 C CA . ARG A 1 218 ? 3.563 10.982 -19.774 1.00 94.44 218 ARG A CA 1
ATOM 1641 C C . ARG A 1 218 ? 5.056 10.677 -19.599 1.00 94.44 218 ARG A C 1
ATOM 1643 O O . ARG A 1 218 ? 5.687 11.308 -18.759 1.00 94.44 218 ARG A O 1
ATOM 1650 N N . GLY A 1 219 ? 5.608 9.707 -20.332 1.00 95.69 219 GLY A N 1
ATOM 1651 C CA . GLY A 1 219 ? 7.007 9.285 -20.221 1.00 95.69 219 GLY A CA 1
ATOM 1652 C C . GLY A 1 219 ? 7.359 8.557 -18.918 1.00 95.69 219 GLY A C 1
ATOM 1653 O O . GLY A 1 219 ? 8.535 8.384 -18.623 1.00 95.69 219 GLY A O 1
ATOM 1654 N N . LEU A 1 220 ? 6.365 8.132 -18.127 1.00 96.50 220 LEU A N 1
ATOM 1655 C CA . LEU A 1 220 ? 6.581 7.416 -16.859 1.00 96.50 220 LEU A CA 1
ATOM 1656 C C . LEU A 1 220 ? 6.817 5.915 -17.064 1.00 96.50 220 LEU A C 1
ATOM 1658 O O . LEU A 1 220 ? 7.382 5.253 -16.198 1.00 96.50 220 LEU A O 1
ATOM 1662 N N . VAL A 1 221 ? 6.367 5.384 -18.199 1.00 97.00 221 VAL A N 1
ATOM 1663 C CA . VAL A 1 221 ? 6.531 3.993 -18.633 1.00 97.00 221 VAL A CA 1
ATOM 1664 C C . VAL A 1 221 ? 6.944 4.011 -20.099 1.00 97.00 221 VAL A C 1
ATOM 1666 O O . VAL A 1 221 ? 6.485 4.859 -20.859 1.00 97.00 221 VAL A O 1
ATOM 1669 N N . GLN A 1 222 ? 7.762 3.056 -20.523 1.00 95.25 222 GLN A N 1
ATOM 1670 C CA . GLN A 1 222 ? 8.111 2.849 -21.925 1.00 95.25 222 GLN A CA 1
ATOM 1671 C C . GLN A 1 222 ? 7.781 1.423 -22.374 1.00 95.25 222 GLN A C 1
ATOM 1673 O O . GLN A 1 222 ? 7.767 0.484 -21.573 1.00 95.25 222 GLN A O 1
ATOM 1678 N N . ARG A 1 223 ? 7.494 1.262 -23.671 1.00 92.94 223 ARG A N 1
ATOM 1679 C CA . ARG A 1 223 ? 7.372 -0.056 -24.306 1.00 92.94 223 ARG A CA 1
ATOM 1680 C C . ARG A 1 223 ? 8.751 -0.469 -24.812 1.00 92.94 223 ARG A C 1
ATOM 1682 O O . ARG A 1 223 ? 9.284 0.177 -25.709 1.00 92.94 223 ARG A O 1
ATOM 1689 N N . ALA A 1 224 ? 9.303 -1.527 -24.235 1.00 85.56 224 ALA A N 1
ATOM 1690 C CA . ALA A 1 224 ? 10.464 -2.225 -24.768 1.00 85.56 224 ALA A CA 1
ATOM 1691 C C . ALA A 1 224 ? 10.017 -3.279 -25.796 1.00 85.56 224 ALA A C 1
ATOM 1693 O O . ALA A 1 224 ? 8.823 -3.558 -25.941 1.00 85.56 224 ALA A O 1
ATOM 1694 N N . SER A 1 225 ? 10.972 -3.866 -26.520 1.00 75.38 225 SER A N 1
ATOM 1695 C CA . SER A 1 225 ? 10.707 -4.889 -27.543 1.00 75.38 225 SER A CA 1
ATOM 1696 C C . SER A 1 225 ? 9.977 -6.119 -26.994 1.00 75.38 225 SER A C 1
ATOM 1698 O O . SER A 1 225 ? 9.262 -6.785 -27.742 1.00 75.38 225 SER A O 1
ATOM 1700 N N . ASP A 1 226 ? 10.105 -6.406 -25.698 1.00 77.00 226 ASP A N 1
ATOM 1701 C CA . ASP A 1 226 ? 9.481 -7.556 -25.059 1.00 77.00 226 ASP A CA 1
ATOM 1702 C C . ASP A 1 226 ? 8.378 -7.187 -24.044 1.00 77.00 226 ASP A C 1
ATOM 1704 O O . ASP A 1 226 ? 7.408 -7.944 -23.925 1.00 77.00 226 ASP A O 1
ATOM 1708 N N . GLY A 1 227 ? 8.427 -6.032 -23.368 1.00 91.56 227 GLY A N 1
ATOM 1709 C CA . GLY A 1 227 ? 7.466 -5.686 -22.310 1.00 91.56 227 GLY A CA 1
ATOM 1710 C C . GLY A 1 227 ? 7.368 -4.204 -21.936 1.00 91.56 227 GLY A C 1
ATOM 1711 O O . GLY A 1 227 ? 7.686 -3.310 -22.716 1.00 91.56 227 GLY A O 1
ATOM 1712 N N . LEU A 1 228 ? 6.853 -3.945 -20.734 1.00 95.62 228 LEU A N 1
ATOM 1713 C CA . LEU A 1 228 ? 6.771 -2.619 -20.125 1.00 95.62 228 LEU A CA 1
ATOM 1714 C C . LEU A 1 228 ? 7.967 -2.410 -19.198 1.00 95.62 228 LEU A C 1
ATOM 1716 O O . LEU A 1 228 ? 8.308 -3.301 -18.424 1.00 95.62 228 LEU A O 1
ATOM 1720 N N . GLN A 1 229 ? 8.552 -1.219 -19.251 1.00 95.44 229 GLN A N 1
ATOM 1721 C CA . GLN A 1 229 ? 9.637 -0.797 -18.368 1.00 95.44 229 GLN A CA 1
ATOM 1722 C C . GLN A 1 229 ? 9.329 0.582 -17.777 1.00 95.44 229 GLN A C 1
ATOM 1724 O O . GLN A 1 229 ? 8.578 1.349 -18.393 1.00 95.44 229 GLN A O 1
ATOM 1729 N N . PRO A 1 230 ? 9.899 0.930 -16.612 1.00 95.25 230 PRO A N 1
ATOM 1730 C CA . PRO A 1 230 ? 9.882 2.302 -16.128 1.00 95.25 230 PRO A CA 1
ATOM 1731 C C . PRO A 1 230 ? 10.477 3.249 -17.178 1.00 95.25 230 PRO A C 1
ATOM 1733 O O . PRO A 1 230 ? 11.378 2.878 -17.932 1.00 95.25 230 PRO A O 1
ATOM 1736 N N . GLY A 1 231 ? 9.958 4.473 -17.246 1.00 93.56 231 GLY A N 1
ATOM 1737 C CA . GLY A 1 231 ? 10.599 5.541 -18.011 1.00 93.56 231 GLY A CA 1
ATOM 1738 C C . GLY A 1 231 ? 11.959 5.927 -17.416 1.00 93.56 231 GLY A C 1
ATOM 1739 O O . GLY A 1 231 ? 12.375 5.410 -16.378 1.00 93.56 231 GLY A O 1
ATOM 1740 N N . MET A 1 232 ? 12.651 6.872 -18.056 1.00 88.88 232 MET A N 1
ATOM 1741 C CA . MET A 1 232 ? 13.925 7.376 -17.533 1.00 88.88 232 MET A CA 1
ATOM 1742 C C . MET A 1 232 ? 13.763 7.941 -16.116 1.00 88.88 232 MET A C 1
ATOM 1744 O O . MET A 1 232 ? 12.775 8.617 -15.812 1.00 88.88 232 MET A O 1
ATOM 1748 N N . ALA A 1 233 ? 14.761 7.687 -15.266 1.00 86.81 233 ALA A N 1
ATOM 1749 C CA . ALA A 1 233 ? 14.795 8.211 -13.908 1.00 86.81 233 ALA A CA 1
ATOM 1750 C C . ALA A 1 233 ? 14.654 9.741 -13.921 1.00 86.81 233 ALA A C 1
ATOM 1752 O O . ALA A 1 233 ? 15.376 10.447 -14.627 1.00 86.81 233 ALA A O 1
ATOM 1753 N N . SER A 1 234 ? 13.712 10.247 -13.130 1.00 91.12 234 SER A N 1
ATOM 1754 C CA . SER A 1 234 ? 13.452 11.675 -12.960 1.00 91.12 234 SER A CA 1
ATOM 1755 C C . SER A 1 234 ? 13.693 12.091 -11.512 1.00 91.12 234 SER A C 1
ATOM 1757 O O . SER A 1 234 ? 13.692 11.254 -10.609 1.00 91.12 234 SER A O 1
ATOM 1759 N N . THR A 1 235 ? 13.841 13.393 -11.258 1.00 94.38 235 THR A N 1
ATOM 1760 C CA . THR A 1 235 ? 13.961 13.921 -9.888 1.00 94.38 235 THR A CA 1
ATOM 1761 C C . THR A 1 235 ? 12.802 13.461 -9.002 1.00 94.38 235 THR A C 1
ATOM 1763 O O . THR A 1 235 ? 13.026 12.990 -7.893 1.00 94.38 235 THR A O 1
ATOM 1766 N N . GLN A 1 236 ? 11.575 13.492 -9.533 1.00 93.69 236 GLN A N 1
ATOM 1767 C CA . GLN A 1 236 ? 10.375 13.044 -8.821 1.00 93.69 236 GLN A CA 1
ATOM 1768 C C . GLN A 1 236 ? 10.402 11.545 -8.495 1.00 93.69 236 GLN A C 1
ATOM 1770 O O . GLN A 1 236 ? 9.882 11.138 -7.461 1.00 93.69 236 GLN A O 1
ATOM 1775 N N . TRP A 1 237 ? 10.986 10.711 -9.363 1.00 93.81 237 TRP A N 1
ATOM 1776 C CA . TRP A 1 237 ? 11.165 9.283 -9.085 1.00 93.81 237 TRP A CA 1
ATOM 1777 C C . TRP A 1 237 ? 12.134 9.073 -7.916 1.00 93.81 237 TRP A C 1
ATOM 1779 O O . TRP A 1 237 ? 11.778 8.414 -6.941 1.00 93.81 237 TRP A O 1
ATOM 1789 N N . THR A 1 238 ? 13.304 9.714 -7.958 1.00 94.44 238 THR A N 1
ATOM 1790 C CA . THR A 1 238 ? 14.313 9.624 -6.890 1.00 94.44 238 THR A CA 1
ATOM 1791 C C . THR A 1 238 ? 13.778 10.142 -5.550 1.00 94.44 238 THR A C 1
ATOM 1793 O O . THR A 1 238 ? 14.030 9.551 -4.499 1.00 94.44 238 THR A O 1
ATOM 1796 N N . GLU A 1 239 ? 13.027 11.246 -5.565 1.00 96.62 239 GLU A N 1
ATOM 1797 C CA . GLU A 1 239 ? 12.384 11.803 -4.370 1.00 96.62 239 GLU A CA 1
ATOM 1798 C C . GLU A 1 239 ? 11.308 10.876 -3.806 1.00 96.62 239 GLU A C 1
ATOM 1800 O O . GLU A 1 239 ? 11.262 10.675 -2.589 1.00 96.62 239 GLU A O 1
ATOM 1805 N N . ALA A 1 240 ? 10.477 10.279 -4.665 1.00 96.12 240 ALA A N 1
ATOM 1806 C CA . ALA A 1 240 ? 9.444 9.337 -4.249 1.00 96.12 240 ALA A CA 1
ATOM 1807 C C . ALA A 1 240 ? 10.047 8.094 -3.580 1.00 96.12 240 ALA A C 1
ATOM 1809 O O . ALA A 1 240 ? 9.602 7.707 -2.499 1.00 96.12 240 ALA A O 1
ATOM 1810 N N . GLN A 1 241 ? 11.103 7.520 -4.168 1.00 95.25 241 GLN A N 1
ATOM 1811 C CA . GLN A 1 241 ? 11.820 6.379 -3.591 1.00 95.25 241 GLN A CA 1
ATOM 1812 C C . GLN A 1 241 ? 12.438 6.721 -2.236 1.00 95.25 241 GLN A C 1
ATOM 1814 O O . GLN A 1 241 ? 12.194 6.028 -1.251 1.00 95.25 241 GLN A O 1
ATOM 1819 N N . ARG A 1 242 ? 13.166 7.842 -2.148 1.00 96.94 242 ARG A N 1
ATOM 1820 C CA . ARG A 1 242 ? 13.773 8.293 -0.888 1.00 96.94 242 ARG A CA 1
ATOM 1821 C C . ARG A 1 242 ? 12.719 8.541 0.194 1.00 96.94 242 ARG A C 1
ATOM 1823 O O . ARG A 1 242 ? 12.934 8.200 1.356 1.00 96.94 242 ARG A O 1
ATOM 1830 N N . SER A 1 243 ? 11.588 9.140 -0.175 1.00 97.88 243 SER A N 1
ATOM 1831 C CA . SER A 1 243 ? 10.491 9.434 0.753 1.00 97.88 243 SER A CA 1
ATOM 1832 C C . SER A 1 243 ? 9.832 8.154 1.261 1.00 97.88 243 SER A C 1
ATOM 1834 O O . SER A 1 243 ? 9.610 8.022 2.466 1.00 97.88 243 SER A O 1
ATOM 1836 N N . LEU A 1 244 ? 9.605 7.179 0.375 1.00 98.19 244 LEU A N 1
ATOM 1837 C CA . LEU A 1 244 ? 9.070 5.874 0.749 1.00 98.19 244 LEU A CA 1
ATOM 1838 C C . LEU A 1 244 ? 10.047 5.097 1.643 1.00 98.19 244 LEU A C 1
ATOM 1840 O O . LEU A 1 244 ? 9.620 4.567 2.663 1.00 98.19 244 LEU A O 1
ATOM 1844 N N . ALA A 1 245 ? 11.347 5.099 1.335 1.00 97.94 245 ALA A N 1
ATOM 1845 C CA . ALA A 1 245 ? 12.378 4.474 2.167 1.00 97.94 245 ALA A CA 1
ATOM 1846 C C . ALA A 1 245 ? 12.431 5.086 3.577 1.00 97.94 245 ALA A C 1
ATOM 1848 O O . ALA A 1 245 ? 12.390 4.372 4.584 1.00 97.94 245 ALA A O 1
ATOM 1849 N N . ASN A 1 246 ? 12.426 6.422 3.668 1.00 98.12 246 ASN A N 1
ATOM 1850 C CA . ASN A 1 246 ? 12.356 7.138 4.944 1.00 98.12 246 ASN A CA 1
ATOM 1851 C C . ASN A 1 246 ? 11.108 6.754 5.748 1.00 98.12 246 ASN A C 1
ATOM 1853 O O . ASN A 1 246 ? 11.191 6.498 6.954 1.00 98.12 246 ASN A O 1
ATOM 1857 N N . ARG A 1 247 ? 9.950 6.691 5.084 1.00 98.00 247 ARG A N 1
ATOM 1858 C CA . ARG A 1 247 ? 8.690 6.313 5.720 1.00 98.00 247 ARG A CA 1
ATOM 1859 C C . ARG A 1 247 ? 8.682 4.850 6.156 1.00 98.00 247 ARG A C 1
ATOM 1861 O O . ARG A 1 247 ? 8.227 4.567 7.261 1.00 98.00 247 ARG A O 1
ATOM 1868 N N . GLY A 1 248 ? 9.226 3.947 5.344 1.00 98.19 248 GLY A N 1
ATOM 1869 C CA . GLY A 1 248 ? 9.413 2.536 5.675 1.00 98.19 248 GLY A CA 1
ATOM 1870 C C . GLY A 1 248 ? 10.219 2.372 6.960 1.00 98.19 248 GLY A C 1
ATOM 1871 O O . GLY A 1 248 ? 9.735 1.758 7.908 1.00 98.19 248 GLY A O 1
ATOM 1872 N N . ARG A 1 249 ? 11.386 3.027 7.057 1.00 97.81 249 ARG A N 1
ATOM 1873 C CA . ARG A 1 249 ? 12.205 3.030 8.284 1.00 97.81 249 ARG A CA 1
ATOM 1874 C C . ARG A 1 249 ? 11.436 3.537 9.500 1.00 97.81 249 ARG A C 1
ATOM 1876 O O . ARG A 1 249 ? 11.471 2.910 10.556 1.00 97.81 249 ARG A O 1
ATOM 1883 N N . GLN A 1 250 ? 10.722 4.655 9.352 1.00 97.81 250 GLN A N 1
ATOM 1884 C CA . GLN A 1 250 ? 9.918 5.224 10.434 1.00 97.81 250 GLN A CA 1
ATOM 1885 C C . GLN A 1 250 ? 8.849 4.236 10.928 1.00 97.81 250 GLN A C 1
ATOM 1887 O O . GLN A 1 250 ? 8.652 4.091 12.134 1.00 97.81 250 GLN A O 1
ATOM 1892 N N . LEU A 1 251 ? 8.139 3.575 10.011 1.00 97.81 251 LEU A N 1
ATOM 1893 C CA . LEU A 1 251 ? 7.051 2.660 10.353 1.00 97.81 251 LEU A CA 1
ATOM 1894 C C . LEU A 1 251 ? 7.562 1.344 10.948 1.00 97.81 251 LEU A C 1
ATOM 1896 O O . LEU A 1 251 ? 6.966 0.876 11.913 1.00 97.81 251 LEU A O 1
ATOM 1900 N N . ILE A 1 252 ? 8.688 0.810 10.466 1.00 97.75 252 ILE A N 1
ATOM 1901 C CA . ILE A 1 252 ? 9.353 -0.357 11.070 1.00 97.75 252 ILE A CA 1
ATOM 1902 C C . ILE A 1 252 ? 9.823 -0.027 12.494 1.00 97.75 252 ILE A C 1
ATOM 1904 O O . ILE A 1 252 ? 9.583 -0.799 13.419 1.00 97.75 252 ILE A O 1
ATOM 1908 N N . GLY A 1 253 ? 10.401 1.159 12.714 1.00 97.06 253 GLY A N 1
ATOM 1909 C CA . GLY A 1 253 ? 10.737 1.625 14.063 1.00 97.06 253 GLY A CA 1
ATOM 1910 C C . GLY A 1 253 ? 9.512 1.696 14.981 1.00 97.06 253 GLY A C 1
ATOM 1911 O O . GLY A 1 253 ? 9.552 1.220 16.111 1.00 97.06 253 GLY A O 1
ATOM 1912 N N . ARG A 1 254 ? 8.383 2.225 14.492 1.00 96.50 254 ARG A N 1
ATOM 1913 C CA . ARG A 1 254 ? 7.119 2.255 15.255 1.00 96.50 254 ARG A CA 1
ATOM 1914 C C . ARG A 1 254 ? 6.555 0.859 15.524 1.00 96.50 254 ARG A C 1
ATOM 1916 O O . ARG A 1 254 ? 5.936 0.671 16.565 1.00 96.50 254 ARG A O 1
ATOM 1923 N N . LEU A 1 255 ? 6.770 -0.094 14.620 1.00 96.12 255 LEU A N 1
ATOM 1924 C CA . LEU A 1 255 ? 6.368 -1.487 14.798 1.00 96.12 255 LEU A CA 1
ATOM 1925 C C . LEU A 1 255 ? 7.155 -2.140 15.947 1.00 96.12 255 LEU A C 1
ATOM 1927 O O . LEU A 1 255 ? 6.552 -2.773 16.810 1.00 96.12 255 LEU A O 1
ATOM 1931 N N . ALA A 1 256 ? 8.466 -1.885 16.031 1.00 95.94 256 ALA A N 1
ATOM 1932 C CA . ALA A 1 256 ? 9.311 -2.311 17.153 1.00 95.94 256 ALA A CA 1
ATOM 1933 C C . ALA A 1 256 ? 8.850 -1.710 18.491 1.00 95.94 256 ALA A C 1
ATOM 1935 O O . ALA A 1 256 ? 8.757 -2.399 19.506 1.00 95.94 256 ALA A O 1
ATOM 1936 N N . GLN A 1 257 ? 8.493 -0.420 18.481 1.00 95.25 257 GLN A N 1
ATOM 1937 C CA . GLN A 1 257 ? 7.978 0.283 19.662 1.00 95.25 257 GLN A CA 1
ATOM 1938 C C . GLN A 1 257 ? 6.579 -0.182 20.088 1.00 95.25 257 GLN A C 1
ATOM 1940 O O . GLN A 1 257 ? 6.195 0.018 21.240 1.00 95.25 257 GLN A O 1
ATOM 1945 N N . ALA A 1 258 ? 5.827 -0.809 19.181 1.00 94.12 258 ALA A N 1
ATOM 1946 C CA . ALA A 1 258 ? 4.557 -1.464 19.481 1.00 94.12 258 ALA A CA 1
ATOM 1947 C C . ALA A 1 258 ? 4.732 -2.888 20.048 1.00 94.12 258 ALA A C 1
ATOM 1949 O O . ALA A 1 258 ? 3.734 -3.569 20.266 1.00 94.12 258 ALA A O 1
ATOM 1950 N N . GLY A 1 259 ? 5.973 -3.341 20.271 1.00 95.00 259 GLY A N 1
ATOM 1951 C CA . GLY A 1 259 ? 6.282 -4.654 20.843 1.00 95.00 259 GLY A CA 1
ATOM 1952 C C . GLY A 1 259 ? 6.317 -5.801 19.832 1.00 95.00 259 GLY A C 1
ATOM 1953 O O . GLY A 1 259 ? 6.386 -6.956 20.239 1.00 95.00 259 GLY A O 1
ATOM 1954 N N . CY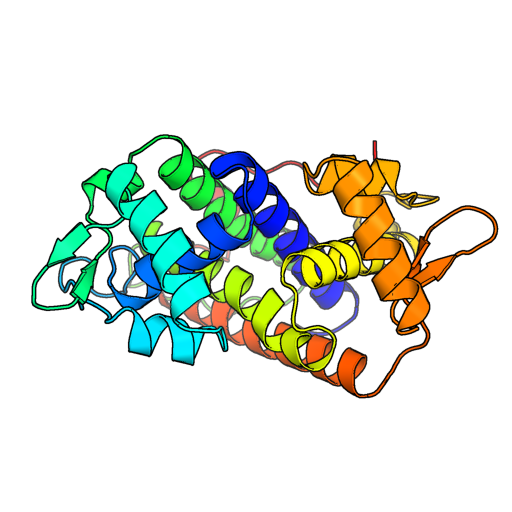S A 1 260 ? 6.254 -5.522 18.523 1.00 96.12 260 CYS A N 1
ATOM 1955 C CA . CYS A 1 260 ? 6.321 -6.569 17.499 1.00 96.12 260 CYS A CA 1
ATOM 1956 C C . CYS A 1 260 ? 7.641 -7.353 17.612 1.00 96.12 260 CYS A C 1
ATOM 1958 O O . CYS A 1 260 ? 8.693 -6.711 17.649 1.00 96.12 260 CYS A O 1
ATOM 1960 N N . PRO A 1 261 ? 7.621 -8.701 17.610 1.00 95.00 261 PRO A N 1
ATOM 1961 C CA . PRO A 1 261 ? 8.816 -9.525 17.798 1.00 95.00 261 PRO A CA 1
ATOM 1962 C C . PRO A 1 261 ? 9.686 -9.537 16.532 1.00 95.00 261 PRO A C 1
ATOM 1964 O O . PRO A 1 261 ? 9.649 -10.476 15.741 1.00 95.00 261 PRO A O 1
ATOM 1967 N N . LEU A 1 262 ? 10.433 -8.456 16.287 1.00 94.50 262 LEU A N 1
ATOM 1968 C CA . LEU A 1 262 ? 11.290 -8.310 15.101 1.00 94.50 262 LEU A CA 1
ATOM 1969 C C . LEU A 1 262 ? 12.495 -9.269 15.100 1.00 94.50 262 LEU A C 1
ATOM 1971 O O . LEU A 1 262 ? 13.072 -9.526 14.049 1.00 94.50 262 LEU A O 1
ATOM 1975 N N . ASP A 1 263 ? 12.853 -9.813 16.260 1.00 91.62 263 ASP A N 1
ATOM 1976 C CA . ASP A 1 263 ? 13.844 -10.875 16.460 1.00 91.62 263 ASP A CA 1
ATOM 1977 C C . ASP A 1 263 ? 13.325 -12.263 16.053 1.00 91.62 263 ASP A C 1
ATOM 1979 O O . ASP A 1 263 ? 14.100 -13.170 15.754 1.00 91.62 263 ASP A O 1
ATOM 1983 N N . SER A 1 264 ? 12.005 -12.447 16.023 1.00 92.62 264 SER A N 1
ATOM 1984 C CA . SER A 1 264 ? 11.343 -13.656 15.529 1.00 92.62 264 SER A CA 1
ATOM 1985 C C . SER A 1 264 ? 10.046 -13.311 14.784 1.00 92.62 264 SER A C 1
ATOM 1987 O O . SER A 1 264 ? 8.960 -13.719 15.221 1.00 92.62 264 SER A O 1
ATOM 1989 N N . PRO A 1 265 ? 10.126 -12.606 13.629 1.00 93.94 265 PRO A N 1
ATOM 1990 C CA . PRO A 1 265 ? 8.952 -12.064 12.934 1.00 93.94 265 PRO A CA 1
ATOM 1991 C C . PRO A 1 265 ? 7.922 -13.135 12.572 1.00 93.94 265 PRO A C 1
ATOM 1993 O O . PRO A 1 265 ? 6.721 -12.881 12.593 1.00 93.94 265 PRO A O 1
ATOM 1996 N N . ALA A 1 266 ? 8.381 -14.364 12.318 1.00 92.31 266 ALA A N 1
ATOM 1997 C CA . ALA A 1 266 ? 7.531 -15.502 11.987 1.00 92.31 266 ALA A CA 1
ATOM 1998 C C . ALA A 1 266 ? 6.463 -15.835 13.045 1.00 92.31 266 ALA A C 1
ATOM 2000 O O . ALA A 1 266 ? 5.462 -16.472 12.724 1.00 92.31 266 ALA A O 1
ATOM 2001 N N . THR A 1 267 ? 6.646 -15.393 14.290 1.00 95.12 267 THR A N 1
ATOM 2002 C CA . THR A 1 267 ? 5.669 -15.580 15.374 1.00 95.12 267 THR A CA 1
ATOM 2003 C C . THR A 1 267 ? 4.527 -14.561 15.349 1.00 95.12 267 THR A C 1
ATOM 2005 O O . THR A 1 267 ? 3.522 -14.763 16.025 1.00 95.12 267 THR A O 1
ATOM 2008 N N . ALA A 1 268 ? 4.659 -13.481 14.572 1.00 96.56 268 ALA A N 1
ATOM 2009 C CA . ALA A 1 268 ? 3.705 -12.378 14.559 1.00 96.56 268 ALA A CA 1
ATOM 2010 C C . ALA A 1 268 ? 2.602 -12.514 13.500 1.00 96.56 268 ALA A C 1
ATOM 2012 O O . ALA A 1 268 ? 1.625 -11.777 13.588 1.00 96.56 268 ALA A O 1
ATOM 2013 N N . TYR A 1 269 ? 2.726 -13.405 12.506 1.00 98.12 269 TYR A N 1
ATOM 2014 C CA . TYR A 1 269 ? 1.713 -13.561 11.450 1.00 98.12 269 TYR A CA 1
ATOM 2015 C C . TYR A 1 269 ? 0.319 -13.860 12.032 1.00 98.12 269 TYR A C 1
ATOM 2017 O O . TYR A 1 269 ? 0.165 -14.750 12.865 1.00 98.12 269 TYR A O 1
ATOM 2025 N N . ILE A 1 270 ? -0.710 -13.159 11.545 1.00 96.88 270 ILE A N 1
ATOM 2026 C CA . ILE A 1 270 ? -2.112 -13.408 11.913 1.00 96.88 270 ILE A CA 1
ATOM 2027 C C . ILE A 1 270 ? -2.604 -14.694 11.250 1.00 96.88 270 ILE A C 1
ATOM 2029 O O . ILE A 1 270 ? -3.287 -15.502 11.883 1.00 96.88 270 ILE A O 1
ATOM 2033 N N . ARG A 1 271 ? -2.303 -14.875 9.958 1.00 95.69 271 ARG A N 1
ATOM 2034 C CA . ARG A 1 271 ? -2.701 -16.062 9.195 1.00 95.69 271 ARG A CA 1
ATOM 2035 C C . ARG A 1 271 ? -1.503 -16.947 8.933 1.00 95.69 271 ARG A C 1
ATOM 2037 O O . ARG A 1 271 ? -1.443 -18.066 9.428 1.00 95.69 271 ARG A O 1
ATOM 2044 N N . HIS A 1 272 ? -0.611 -16.473 8.078 1.00 95.06 272 HIS A N 1
ATOM 2045 C CA . HIS A 1 272 ? 0.578 -17.184 7.630 1.00 95.06 272 HIS A CA 1
ATOM 2046 C C . HIS A 1 272 ? 1.429 -16.242 6.784 1.00 95.06 272 HIS A C 1
ATOM 2048 O O . HIS A 1 272 ? 0.946 -15.234 6.271 1.00 95.06 272 HIS A O 1
ATOM 2054 N N . ARG A 1 273 ? 2.691 -16.619 6.574 1.00 96.31 273 ARG A N 1
ATOM 2055 C CA . ARG A 1 273 ? 3.586 -15.907 5.665 1.00 96.31 273 ARG A CA 1
ATOM 2056 C C . ARG A 1 273 ? 2.991 -15.835 4.248 1.00 96.31 273 ARG A C 1
ATOM 2058 O O . ARG A 1 273 ? 2.838 -16.887 3.622 1.00 96.31 273 ARG A O 1
ATOM 2065 N N . PRO A 1 274 ? 2.692 -14.638 3.704 1.00 94.75 274 PRO A N 1
ATOM 2066 C CA . PRO A 1 274 ? 2.135 -14.514 2.363 1.00 94.75 274 PRO A CA 1
ATOM 2067 C C . PRO A 1 274 ? 3.147 -14.940 1.303 1.00 94.75 274 PRO A C 1
ATOM 2069 O O . PRO A 1 274 ? 4.326 -14.577 1.379 1.00 94.75 274 PRO A O 1
ATOM 2072 N N . ALA A 1 275 ? 2.678 -15.643 0.272 1.00 89.56 275 ALA A N 1
ATOM 2073 C CA . ALA A 1 275 ? 3.516 -16.010 -0.864 1.00 89.56 275 ALA A CA 1
ATOM 2074 C C . ALA A 1 275 ? 4.112 -14.759 -1.548 1.00 89.56 275 ALA A C 1
ATOM 2076 O O . ALA A 1 275 ? 3.438 -13.725 -1.630 1.00 89.56 275 ALA A O 1
ATOM 2077 N N . PRO A 1 276 ? 5.360 -14.824 -2.051 1.00 81.94 276 PRO A N 1
ATOM 2078 C CA . PRO A 1 276 ? 5.926 -13.783 -2.903 1.00 81.94 276 PRO A CA 1
ATOM 2079 C C . PRO A 1 276 ? 5.011 -13.439 -4.068 1.00 81.94 276 PRO A C 1
ATOM 2081 O O . PRO A 1 276 ? 4.382 -14.327 -4.642 1.00 81.94 276 PRO A O 1
ATOM 2084 N N . LEU A 1 277 ? 4.964 -12.157 -4.445 1.00 81.12 277 LEU A N 1
ATOM 2085 C CA . LEU A 1 277 ? 4.352 -11.771 -5.712 1.00 81.12 277 LEU A CA 1
ATOM 2086 C C . LEU A 1 277 ? 5.012 -12.560 -6.841 1.00 81.12 277 LEU A C 1
ATOM 2088 O O . LEU A 1 277 ? 6.211 -12.431 -7.103 1.00 81.12 277 LEU A O 1
ATOM 2092 N N . THR A 1 278 ? 4.226 -13.388 -7.509 1.00 71.50 278 THR A N 1
ATOM 2093 C CA . THR A 1 278 ? 4.680 -14.125 -8.682 1.00 71.50 278 THR A CA 1
ATOM 2094 C C . THR A 1 278 ? 4.199 -13.409 -9.935 1.00 71.50 278 THR A C 1
ATOM 2096 O O . THR A 1 278 ? 3.154 -12.762 -9.951 1.00 71.50 278 THR A O 1
ATOM 2099 N N . SER A 1 279 ? 5.006 -13.476 -10.994 1.00 57.72 279 SER A N 1
ATOM 2100 C CA . SER A 1 279 ? 4.671 -12.910 -12.305 1.00 57.72 279 SER A CA 1
ATOM 2101 C C . SER A 1 279 ? 3.980 -13.919 -13.234 1.00 57.72 279 SER A C 1
ATOM 2103 O O . SER A 1 279 ? 3.898 -13.648 -14.439 1.00 57.72 279 SER A O 1
ATOM 2105 N N . ALA A 1 280 ? 3.574 -15.074 -12.688 1.00 50.97 280 ALA A N 1
ATOM 2106 C CA . ALA A 1 280 ? 3.055 -16.231 -13.416 1.00 50.97 280 ALA A CA 1
ATOM 2107 C C . ALA A 1 280 ? 1.676 -15.954 -14.024 1.00 50.97 280 ALA A C 1
ATOM 2109 O O . ALA A 1 280 ? 0.813 -15.403 -13.310 1.00 50.97 280 ALA A O 1
#

Radius of gyration: 18.26 Å; chains: 1; bounding box: 45×34×56 Å

pLDDT: mean 93.09, std 7.54, range [50.97, 98.69]

Secondary structure (DSSP, 8-state):
--SHHHHHHHHHHHHHHHHHHHHHHSSHHHHHHHHHHHHHHSSSSSSTT----B-HHHHHHHTT--HHHHHHHHHHHHHTTSSEEETTEEE--TTGGGSHHHHHHHHHHHHHHHHHHHHHHHTTPPPPPP-TTSPPPHHHHHHHHHHHHHHHHHHHTTT-S-HHHHHHHHHHHHHHHHHH-GGGTTS------HHHHHHHTT--HHHHHHHHHHHHHTTSEEE-SSSEEE-S--HHHHHHHHHHHHHHHHHHHHHHHTT--TTSGGGS-SS-PPPPPP--

=== Feature glossary ===
A reading guide for the features in this record.

Start from the sequence.

  · Sequence gives the chain of amino acids in standard one-letter code (A=alanine, C=cysteine, …, Y=tyrosine), read N→C. It is the only feature that is directly encoded by the gene; all structural features are derived from the folded form of this sequence.

Fold it, and you get atomic coordinates and the backbone conformation that goes with them.

  · The mmCIF table is the protein's shape written out atom by atom. For each backbone N, Cα, C, and carbonyl O, it records an (x, y, z) coordinate triple in Å plus the residue type, chain letter, and residue number.

  · Backbone dihedral angles. Every residue except chain termini has a φ (preceding-C → N → Cα → C) and a ψ (N → Cα → C → next-N). They are reported in degrees following the IUPAC sign convention. Secondary structure is essentially a statement about which (φ, ψ) basin each residue occupies.

  · DSSP 8-state secondary structure assigns each residue one of H (α-helix), G (3₁₀-helix), I (π-helix), E (extended β-strand), B (isolated β-bridge), T (hydrogen-bonded turn), S (bend), or '-' (coil). The assignment is computed from backbone hydrogen-bond geometry via the Kabsch–Sander algorithm.

  · P-SEA three-state annotation labels each residue as helix, strand, or coil based purely on the geometry of the Cα trace. It serves as a fallback when the full backbone (and thus DSSP) is unavailable.

Summarize the fold with a handful of shape descriptors and a per-residue structural alphabet.

  · Radius of gyration (Rg) is the root-mean-square distance of Cα atoms from their centroid — a single number for overall size and compactness. A globular domain of N residues has Rg ≈ 2.2·N^0.38 Å; an extended or disordered chain has a much larger Rg. The Cα contact count is the number of residue pairs whose Cα atoms are within 8 Å and are more than four positions apart in sequence — a standard proxy for tertiary packing density. The bounding box is the smallest axis-aligned box enclosing all Cα atoms.

  · Foldseek's 3Di representation compresses backbone geometry into a per-residue letter drawn from a learned twenty-state alphabet. It captures the tertiary interaction pattern around each residue — which residues are packed against it in space, regardless of where they are in sequence.

  · Accessible surface area quantifies burial. A residue with SASA near zero is packed into the hydrophobic core; one with SASA >100 Å² sits on the surface. Computed here via the Shrake–Rupley numerical algorithm with a 1.4 Å probe.

Ask how reliable the model is.

  · For AlphaFold models, the B-factor field carries pLDDT — the model's own estimate of local accuracy on a 0–100 scale. Regions with pLDDT<50 should be treated as essentially unmodeled; they often correspond to intrinsically disordered segments.

  · For experimental (PDB) structures, the B-factor (temperature factor) quantifies the positional spread of each atom in the crystal — a combination of thermal vibration and static disorder — in units of Å². High B-factors mark flexible loops or poorly resolved regions; low B-factors mark the rigid, well-ordered core.

  · PAE(i, j) answers: if I align the predicted and true structures on residue i, how far off (in Å) do I expect residue j to be? A block-diagonal PAE matrix with low values on the blocks and high values off-diagonal is the signature of a multi-domain protein with confidently predicted domains but uncertain inter-domain orientation.

Place it in context: what it resembles, what it is annotated as, and how it looks.

  · Structural nearest neighbors (via Foldseek easy-search vs the PDB). Reported per hit: target PDB id, E-value, and alignment TM-score. A TM-score above ~0.5 is the conventional threshold for 'same fold'.

  · Functional annotations link the protein to curated databases. InterPro entries identify conserved domains and families by matching the sequence against member-database signatures (Pfam, PROSITE, CDD, …). Gene Ontology (GO) terms describe molecular function, biological process, and cellular component in a controlled vocabulary. CATH places the structure in a hierarchical fold classification (Class/Architecture/Topology/Homologous-superfamily). The organism is the source species.

  · Plot images: a contact map (which residues are close in 3D, as an N×N binary image), a Ramachandran scatter (backbone torsion angles, revealing secondary-structure composition at a glance), and — for AlphaFold structures — a PAE heatmap (pairwise prediction confidence).

  · Structure images are PyMOL renders from six orthogonal camera directions. Cartoon representation draws helices as coils and strands as arrows; sticks shows the backbone as bonds; surface shows the solvent-excluded envelope. Rainbow coloring maps sequence position to hue (blue→red, N→C); chain coloring assigns a distinct color per polypeptide.